Protein AF-A6FCA1-F1 (afdb_monomer_lite)

Sequence (375 aa):
TAAGRYHRLKKHGKYFVENPNWNGADPIAAHDWLKTSWQRFRAAADRAGLTYYGMRVVEPHVDGTPHWHGVFFVPENQVEDFTQLLTQYQHQRDNDELYTLDGDPKLKAMEARVKIEKVDRSKGDAVAYIAKYISKNIDAHKLEGKKDLDSDLVDLVETVTNVTAWSRAFCFRQFQFQKTPSVTVWRELRRIEKEQEFCLFEKIRLAADCGCFASYFNWMGGHRLKQRNRPIKLFYERSENHYQELVKKTAGLTGVGITVLTREKKWALVKKDVGTKDNVTNVVRAFTRQVAIATKKNNKVTRILGSLGFLGFKSLGTAESGGSRFPWTSVNNCTLGTVPLENTCVPDIETRNQRITMNIKSVIPVLGQQIDKPP

Structure (mmCIF, N/CA/C/O backbone):
data_AF-A6FCA1-F1
#
_entry.id   AF-A6FCA1-F1
#
loop_
_atom_site.group_PDB
_atom_site.id
_atom_site.type_symbol
_atom_site.label_atom_id
_atom_site.label_alt_id
_atom_site.label_comp_id
_atom_site.label_asym_id
_atom_site.label_entity_id
_atom_site.label_seq_id
_atom_site.pdbx_PDB_ins_code
_atom_site.Cartn_x
_atom_site.Cartn_y
_atom_site.Cartn_z
_atom_site.occupancy
_atom_site.B_iso_or_equiv
_atom_site.auth_seq_id
_atom_site.auth_comp_id
_atom_site.auth_asym_id
_atom_site.auth_atom_id
_atom_site.pdbx_PDB_model_num
ATOM 1 N N . THR A 1 1 ? 8.310 1.220 -12.413 1.00 89.69 1 THR A N 1
ATOM 2 C CA . THR A 1 1 ? 7.492 2.167 -13.202 1.00 89.69 1 THR A CA 1
ATOM 3 C C . THR A 1 1 ? 6.656 1.413 -14.231 1.00 89.69 1 THR A C 1
ATOM 5 O O . THR A 1 1 ? 6.896 0.222 -14.403 1.00 89.69 1 THR A O 1
ATOM 8 N N . ALA A 1 2 ? 5.648 2.037 -14.851 1.00 91.12 2 ALA A N 1
ATOM 9 C CA . ALA A 1 2 ? 4.882 1.417 -15.943 1.00 91.12 2 ALA A CA 1
ATOM 10 C C . ALA A 1 2 ? 5.733 1.286 -17.224 1.00 91.12 2 ALA A C 1
ATOM 12 O O . ALA A 1 2 ? 6.764 1.949 -17.335 1.00 91.12 2 ALA A O 1
ATOM 13 N N . ALA A 1 3 ? 5.313 0.436 -18.166 1.00 92.56 3 ALA A N 1
ATOM 14 C CA . ALA A 1 3 ? 6.007 0.225 -19.442 1.00 92.56 3 ALA A CA 1
ATOM 15 C C . ALA A 1 3 ? 6.147 1.517 -20.268 1.00 92.56 3 ALA A C 1
ATOM 17 O O . ALA A 1 3 ? 5.331 2.429 -20.129 1.00 92.56 3 ALA A O 1
ATOM 18 N N . GLY A 1 4 ? 7.143 1.575 -21.154 1.00 91.31 4 GLY A N 1
ATOM 19 C CA . GLY A 1 4 ? 7.493 2.751 -21.958 1.00 91.31 4 GLY A CA 1
ATOM 20 C C . GLY A 1 4 ? 6.316 3.343 -22.732 1.00 91.31 4 GLY A C 1
ATOM 21 O O . GLY A 1 4 ? 6.197 4.562 -22.820 1.00 91.31 4 GLY A O 1
ATOM 22 N N . ARG A 1 5 ? 5.391 2.499 -23.206 1.00 93.56 5 ARG A N 1
ATOM 23 C CA . ARG A 1 5 ? 4.177 2.938 -23.916 1.00 93.56 5 ARG A CA 1
ATOM 24 C C . ARG A 1 5 ? 3.213 3.806 -23.105 1.00 93.56 5 ARG A C 1
ATOM 26 O O . ARG A 1 5 ? 2.359 4.455 -23.692 1.00 93.56 5 ARG A O 1
ATOM 33 N N . TYR A 1 6 ? 3.343 3.824 -21.779 1.00 94.94 6 TYR A N 1
ATOM 34 C CA . TYR A 1 6 ? 2.533 4.658 -20.888 1.00 94.94 6 TYR A CA 1
ATOM 35 C C . TYR A 1 6 ? 3.162 6.023 -20.594 1.00 94.94 6 TYR A C 1
ATOM 37 O O . TYR A 1 6 ? 2.485 6.867 -20.023 1.00 94.94 6 TYR A O 1
ATOM 45 N N . HIS A 1 7 ? 4.430 6.239 -20.964 1.00 94.25 7 HIS A N 1
ATOM 46 C CA . HIS A 1 7 ? 5.129 7.504 -20.729 1.00 94.25 7 HIS A CA 1
ATOM 47 C C . HIS A 1 7 ? 4.986 8.403 -21.944 1.00 94.25 7 HIS A C 1
ATOM 49 O O . HIS A 1 7 ? 5.437 8.036 -23.032 1.00 94.25 7 HIS A O 1
ATOM 55 N N . ARG A 1 8 ? 4.396 9.584 -21.754 1.00 94.12 8 ARG A N 1
ATOM 56 C CA . ARG A 1 8 ? 4.183 10.571 -22.818 1.00 94.12 8 ARG A CA 1
ATOM 57 C C . ARG A 1 8 ? 5.487 11.229 -23.243 1.00 94.12 8 ARG A C 1
ATOM 59 O O . ARG A 1 8 ? 5.664 11.529 -24.420 1.00 94.12 8 ARG A O 1
ATOM 66 N N . LEU A 1 9 ? 6.397 11.467 -22.301 1.00 92.94 9 LEU A N 1
ATOM 67 C CA . LEU A 1 9 ? 7.647 12.173 -22.576 1.00 92.94 9 LEU A CA 1
ATOM 68 C C . LEU A 1 9 ? 8.855 11.271 -22.346 1.00 92.94 9 LEU A C 1
ATOM 70 O O . LEU A 1 9 ? 8.892 10.460 -21.424 1.00 92.94 9 LEU A O 1
ATOM 74 N N . LYS A 1 10 ? 9.892 11.471 -23.157 1.00 89.31 10 LYS A N 1
ATOM 75 C CA . LYS A 1 10 ? 11.225 10.907 -22.940 1.00 89.31 10 LYS A CA 1
ATOM 76 C C . LYS A 1 10 ? 12.255 12.025 -22.835 1.00 89.31 10 LYS A C 1
ATOM 78 O O . LYS A 1 10 ? 12.167 13.043 -23.522 1.00 89.31 10 LYS A O 1
ATOM 83 N N . LYS A 1 11 ? 13.259 11.827 -21.983 1.00 87.06 11 LYS A N 1
ATOM 84 C CA . LYS A 1 11 ? 14.365 12.777 -21.837 1.00 87.06 11 LYS A CA 1
ATOM 85 C C . LYS A 1 11 ? 15.286 12.698 -23.060 1.00 87.06 11 LYS A C 1
ATOM 87 O O . LYS A 1 11 ? 15.755 11.618 -23.413 1.00 87.06 11 LYS A O 1
ATOM 92 N N . HIS A 1 12 ? 15.568 13.839 -23.680 1.00 85.38 12 HIS A N 1
ATOM 93 C CA . HIS A 1 12 ? 16.512 13.995 -24.784 1.00 85.38 12 HIS A CA 1
ATOM 94 C C . HIS A 1 12 ? 17.487 15.136 -24.463 1.00 85.38 12 HIS A C 1
ATOM 96 O O . HIS A 1 12 ? 17.166 16.321 -24.573 1.00 85.38 12 HIS A O 1
ATOM 102 N N . GLY A 1 13 ? 18.683 14.773 -23.988 1.00 87.31 13 GLY A N 1
ATOM 103 C CA . GLY A 1 13 ? 19.646 15.738 -23.458 1.00 87.31 13 GLY A CA 1
ATOM 104 C C . GLY A 1 13 ? 19.076 16.500 -22.255 1.00 87.31 13 GLY A C 1
ATOM 105 O O . GLY A 1 13 ? 18.761 15.899 -21.225 1.00 87.31 13 GLY A O 1
ATOM 106 N N . LYS A 1 14 ? 18.950 17.826 -22.394 1.00 83.38 14 LYS A N 1
ATOM 107 C CA . LYS A 1 14 ? 18.382 18.725 -21.372 1.00 83.38 14 LYS A CA 1
ATOM 108 C C . LYS A 1 14 ? 16.861 18.903 -21.475 1.00 83.38 14 LYS A C 1
ATOM 110 O O . LYS A 1 14 ? 16.276 19.478 -20.565 1.00 83.38 14 LYS A O 1
ATOM 115 N N . TYR A 1 15 ? 16.232 18.420 -22.545 1.00 86.62 15 TYR A N 1
ATOM 116 C CA . TYR A 1 15 ? 14.815 18.653 -22.828 1.00 86.62 15 TYR A CA 1
ATOM 117 C C . TYR A 1 15 ? 14.000 17.364 -22.741 1.00 86.62 15 TYR A C 1
ATOM 119 O O . TYR A 1 15 ? 14.543 16.257 -22.745 1.00 86.62 15 TYR A O 1
ATOM 127 N N . PHE A 1 16 ? 12.681 17.514 -22.677 1.00 87.50 16 PHE A N 1
ATOM 128 C CA . PHE A 1 16 ? 11.734 16.416 -22.823 1.00 87.50 16 PHE A CA 1
ATOM 129 C C . PHE A 1 16 ? 11.077 16.518 -24.194 1.00 87.50 16 PHE A C 1
ATOM 131 O O . PHE A 1 16 ? 10.600 17.583 -24.577 1.00 87.50 16 PHE A O 1
ATOM 138 N N . VAL A 1 17 ? 11.077 15.411 -24.929 1.00 92.69 17 VAL A N 1
ATOM 139 C CA . VAL A 1 17 ? 10.401 15.286 -26.225 1.00 92.69 17 VAL A CA 1
ATOM 140 C C . VAL A 1 17 ? 9.306 14.240 -26.113 1.00 92.69 17 VAL A C 1
ATOM 142 O O . VAL A 1 17 ? 9.372 13.359 -25.250 1.00 92.69 17 VAL A O 1
ATOM 145 N N . GLU A 1 18 ? 8.308 14.323 -26.985 1.00 92.56 18 GLU A N 1
ATOM 146 C CA . GLU A 1 18 ? 7.261 13.309 -27.045 1.00 92.56 18 GLU A CA 1
ATOM 147 C C . GLU A 1 18 ? 7.867 11.932 -27.333 1.00 92.56 18 GLU A C 1
ATOM 149 O O . GLU A 1 18 ? 8.799 11.771 -28.132 1.00 92.56 18 GLU A O 1
ATOM 154 N N . ASN A 1 19 ? 7.389 10.934 -26.600 1.00 92.88 19 ASN A N 1
ATOM 155 C CA . ASN A 1 19 ? 7.820 9.563 -26.749 1.00 92.88 19 ASN A CA 1
ATOM 156 C C . ASN A 1 19 ? 7.070 8.923 -27.930 1.00 92.88 19 ASN A C 1
ATOM 158 O O . ASN A 1 19 ? 5.862 8.732 -27.823 1.00 92.88 19 ASN A O 1
ATOM 162 N N . PRO A 1 20 ? 7.757 8.503 -29.010 1.00 92.06 20 PRO A N 1
ATOM 163 C CA . PRO A 1 20 ? 7.101 7.869 -30.156 1.00 92.06 20 PRO A CA 1
ATOM 164 C C . PRO A 1 20 ? 6.383 6.561 -29.810 1.00 92.06 20 PRO A C 1
ATOM 166 O O . PRO A 1 20 ? 5.498 6.134 -30.539 1.00 92.06 20 PRO A O 1
ATOM 169 N N . ASN A 1 21 ? 6.768 5.920 -28.702 1.00 90.56 21 ASN A N 1
ATOM 170 C CA . ASN A 1 21 ? 6.150 4.681 -28.241 1.00 90.56 21 ASN A CA 1
ATOM 171 C C . ASN A 1 21 ? 4.899 4.927 -27.385 1.00 90.56 21 ASN A C 1
ATOM 173 O O . ASN A 1 21 ? 4.252 3.957 -26.989 1.00 90.56 21 ASN A O 1
ATOM 177 N N . TRP A 1 22 ? 4.583 6.182 -27.040 1.00 94.88 22 TRP A N 1
ATOM 178 C CA . TRP A 1 22 ? 3.407 6.502 -26.237 1.00 94.88 22 TRP A CA 1
ATOM 179 C C . TRP A 1 22 ? 2.133 6.156 -27.004 1.00 94.88 22 TRP A C 1
ATOM 181 O O . TRP A 1 22 ? 1.943 6.565 -28.144 1.00 94.88 22 TRP A O 1
ATOM 191 N N . ASN A 1 23 ? 1.242 5.407 -26.364 1.00 94.38 23 ASN A N 1
ATOM 192 C CA . ASN A 1 23 ? 0.018 4.913 -26.993 1.00 94.38 23 ASN A CA 1
ATOM 193 C C . ASN A 1 23 ? -1.220 5.780 -26.701 1.00 94.38 23 ASN A C 1
ATOM 195 O O . ASN A 1 23 ? -2.341 5.313 -26.890 1.00 94.38 23 ASN A O 1
ATOM 199 N N . GLY A 1 24 ? -1.041 6.996 -26.177 1.00 94.50 24 GLY A N 1
ATOM 200 C CA . GLY A 1 24 ? -2.150 7.867 -25.778 1.00 94.50 24 GLY A CA 1
ATOM 201 C C . GLY A 1 24 ? -2.795 7.508 -24.432 1.00 94.50 24 GLY A C 1
ATOM 202 O O . GLY A 1 24 ? -3.783 8.133 -24.055 1.00 94.50 24 GLY A O 1
ATOM 203 N N . ALA A 1 25 ? -2.276 6.512 -23.701 1.00 94.50 25 ALA A N 1
ATOM 204 C CA . ALA A 1 25 ? -2.846 6.109 -22.419 1.00 94.50 25 ALA A CA 1
ATOM 205 C C . ALA A 1 25 ? -2.757 7.225 -21.371 1.00 94.50 25 ALA A C 1
ATOM 207 O O . ALA A 1 25 ? -1.740 7.916 -21.252 1.00 94.50 25 ALA A O 1
ATOM 208 N N . ASP A 1 26 ? -3.821 7.345 -20.580 1.00 93.81 26 ASP A N 1
ATOM 209 C CA . ASP A 1 26 ? -3.889 8.274 -19.463 1.00 93.81 26 ASP A CA 1
ATOM 210 C C . ASP A 1 26 ? -3.165 7.726 -18.206 1.00 93.81 26 ASP A C 1
ATOM 212 O O . ASP A 1 26 ? -2.813 6.537 -18.121 1.00 93.81 26 ASP A O 1
ATOM 216 N N . PRO A 1 27 ? -2.941 8.573 -17.182 1.00 94.62 27 PRO A N 1
ATOM 217 C CA . PRO A 1 27 ? -2.339 8.134 -15.925 1.00 94.62 27 PRO A CA 1
ATOM 218 C C . PRO A 1 27 ? -3.116 7.018 -15.214 1.00 94.62 27 PRO A C 1
ATOM 220 O O . PRO A 1 27 ? -2.514 6.236 -14.474 1.00 94.62 27 PRO A O 1
ATOM 223 N N . ILE A 1 28 ? -4.435 6.913 -15.413 1.00 95.94 28 ILE A N 1
ATOM 224 C CA . ILE A 1 28 ? -5.270 5.882 -14.781 1.00 95.94 28 ILE A CA 1
ATOM 225 C C . ILE A 1 28 ? -4.908 4.512 -15.357 1.00 95.94 28 ILE A C 1
ATOM 227 O O . ILE A 1 28 ? -4.604 3.596 -14.590 1.00 95.94 28 ILE A O 1
ATOM 231 N N . ALA A 1 29 ? -4.827 4.394 -16.682 1.00 96.38 29 ALA A N 1
ATOM 232 C CA . ALA A 1 29 ? -4.417 3.183 -17.379 1.00 96.38 29 ALA A CA 1
ATOM 233 C C . ALA A 1 29 ? -2.984 2.762 -17.004 1.00 96.38 29 ALA A C 1
ATOM 235 O O . ALA A 1 29 ? -2.718 1.581 -16.753 1.00 96.38 29 ALA A O 1
ATOM 236 N N . ALA A 1 30 ? -2.063 3.723 -16.879 1.00 95.62 30 ALA A N 1
ATOM 237 C CA . ALA A 1 30 ? -0.705 3.465 -16.397 1.00 95.62 30 ALA A CA 1
ATOM 238 C C . ALA A 1 30 ? -0.691 2.949 -14.942 1.00 95.62 30 ALA A C 1
ATOM 240 O O . ALA A 1 30 ? 0.032 2.005 -14.600 1.00 95.62 30 ALA A O 1
ATOM 241 N N . HIS A 1 31 ? -1.526 3.518 -14.066 1.00 95.56 31 HIS A N 1
ATOM 242 C CA . HIS A 1 31 ? -1.652 3.051 -12.687 1.00 95.56 31 HIS A CA 1
ATOM 243 C C . HIS A 1 31 ? -2.303 1.664 -12.604 1.00 95.56 31 HIS A C 1
ATOM 245 O O . HIS A 1 31 ? -1.890 0.836 -11.788 1.00 95.56 31 HIS A O 1
ATOM 251 N N . ASP A 1 32 ? -3.300 1.380 -13.441 1.00 95.94 32 ASP A N 1
ATOM 252 C CA . ASP A 1 32 ? -3.938 0.067 -13.559 1.00 95.94 32 ASP A CA 1
ATOM 253 C C . ASP A 1 32 ? -2.944 -1.003 -13.998 1.00 95.94 32 ASP A C 1
ATOM 255 O O . ASP A 1 32 ? -2.947 -2.118 -13.456 1.00 95.94 32 ASP A O 1
ATOM 259 N N . TRP A 1 33 ? -2.019 -0.648 -14.892 1.00 95.25 33 TRP A N 1
ATOM 260 C CA . TRP A 1 33 ? -0.900 -1.509 -15.241 1.00 95.25 33 TRP A CA 1
ATOM 261 C C . TRP A 1 33 ? -0.075 -1.867 -13.995 1.00 95.25 33 TRP A C 1
ATOM 263 O O . TRP A 1 33 ? 0.089 -3.053 -13.703 1.00 95.25 33 TRP A O 1
ATOM 273 N N . LEU A 1 34 ? 0.354 -0.884 -13.198 1.00 95.06 34 LEU A N 1
ATOM 274 C CA . LEU A 1 34 ? 1.132 -1.127 -11.972 1.00 95.06 34 LEU A CA 1
ATOM 275 C C . LEU A 1 34 ? 0.357 -1.953 -10.935 1.00 95.06 34 LEU A C 1
ATOM 277 O O . LEU A 1 34 ? 0.893 -2.910 -10.365 1.00 95.06 34 LEU A O 1
ATOM 281 N N . LYS A 1 35 ? -0.924 -1.628 -10.720 1.00 94.94 35 LYS A N 1
ATOM 282 C CA . LYS A 1 35 ? -1.805 -2.358 -9.796 1.00 94.94 35 LYS A CA 1
ATOM 283 C C . LYS A 1 35 ? -1.941 -3.820 -10.190 1.00 94.94 35 LYS A C 1
ATOM 285 O O . LYS A 1 35 ? -1.878 -4.677 -9.311 1.00 94.94 35 LYS A O 1
ATOM 290 N N . THR A 1 36 ? -2.096 -4.107 -11.478 1.00 95.75 36 THR A N 1
ATOM 291 C CA . THR A 1 36 ? -2.243 -5.477 -11.982 1.00 95.75 36 THR A CA 1
ATOM 292 C C . THR A 1 36 ? -0.976 -6.294 -11.734 1.00 95.75 36 THR A C 1
ATOM 294 O O . THR A 1 36 ? -1.057 -7.387 -11.171 1.00 95.75 36 THR A O 1
ATOM 297 N N . SER A 1 37 ? 0.203 -5.753 -12.066 1.00 94.31 37 SER A N 1
ATOM 298 C CA . SER A 1 37 ? 1.487 -6.423 -11.803 1.00 94.31 37 SER A CA 1
ATOM 299 C C . SER A 1 37 ? 1.681 -6.680 -10.302 1.00 94.31 37 SER A C 1
ATOM 301 O O . SER A 1 37 ? 2.021 -7.790 -9.895 1.00 94.31 37 SER A O 1
ATOM 303 N N . TRP A 1 38 ? 1.343 -5.703 -9.451 1.00 95.56 38 TRP A N 1
ATOM 304 C CA . TRP A 1 38 ? 1.395 -5.867 -7.996 1.00 95.56 38 TRP A CA 1
ATOM 305 C C . TRP A 1 38 ? 0.398 -6.898 -7.460 1.00 95.56 38 TRP A C 1
ATOM 307 O O . TRP A 1 38 ? 0.737 -7.683 -6.582 1.00 95.56 38 TRP A O 1
ATOM 317 N N . GLN A 1 39 ? -0.841 -6.924 -7.954 1.00 95.81 39 GLN A N 1
ATOM 318 C CA . GLN A 1 39 ? -1.841 -7.913 -7.541 1.00 95.81 39 GLN A CA 1
ATOM 319 C C . GLN A 1 39 ? -1.389 -9.339 -7.867 1.00 95.81 39 GLN A C 1
ATOM 321 O O . GLN A 1 39 ? -1.500 -10.213 -7.005 1.00 95.81 39 GLN A O 1
ATOM 326 N N . ARG A 1 40 ? -0.837 -9.554 -9.067 1.00 97.19 40 ARG A N 1
ATOM 327 C CA . ARG A 1 40 ? -0.277 -10.846 -9.483 1.00 97.19 40 ARG A CA 1
ATOM 328 C C . ARG A 1 40 ? 0.903 -11.257 -8.603 1.00 97.19 40 ARG A C 1
ATOM 330 O O . ARG A 1 40 ? 0.889 -12.366 -8.071 1.00 97.19 40 ARG A O 1
ATOM 337 N N . PHE A 1 41 ? 1.837 -10.334 -8.362 1.00 96.81 41 PHE A N 1
ATOM 338 C CA . PHE A 1 41 ? 2.942 -10.541 -7.428 1.00 96.81 41 PHE A CA 1
ATOM 339 C C . PHE A 1 41 ? 2.443 -10.936 -6.034 1.00 96.81 41 PHE A C 1
ATOM 341 O O . PHE A 1 41 ? 2.859 -11.962 -5.514 1.00 96.81 41 PHE A O 1
ATOM 348 N N . ARG A 1 42 ? 1.506 -10.184 -5.437 1.00 95.56 42 ARG A N 1
ATOM 349 C CA . ARG A 1 42 ? 0.981 -10.489 -4.093 1.00 95.56 42 ARG A CA 1
ATOM 350 C C . ARG A 1 42 ? 0.349 -11.876 -4.019 1.00 95.56 42 ARG A C 1
ATOM 352 O O . ARG A 1 42 ? 0.565 -12.590 -3.046 1.00 95.56 42 ARG A O 1
ATOM 359 N N . ALA A 1 43 ? -0.417 -12.258 -5.040 1.00 95.75 43 ALA A N 1
ATOM 360 C CA . ALA A 1 43 ? -1.026 -13.580 -5.099 1.00 95.75 43 ALA A CA 1
ATOM 361 C C . ALA A 1 43 ? 0.034 -14.691 -5.184 1.00 95.75 43 ALA A C 1
ATOM 363 O O . ALA A 1 43 ? -0.113 -15.726 -4.541 1.00 95.75 43 ALA A O 1
ATOM 364 N N . ALA A 1 44 ? 1.102 -14.478 -5.955 1.00 97.69 44 ALA A N 1
ATOM 365 C CA . ALA A 1 44 ? 2.213 -15.418 -6.060 1.00 97.69 44 ALA A CA 1
ATOM 366 C C . ALA A 1 44 ? 3.044 -15.492 -4.778 1.00 97.69 44 ALA A C 1
ATOM 368 O O . ALA A 1 44 ? 3.335 -16.586 -4.312 1.00 97.69 44 ALA A O 1
ATOM 369 N N . ALA A 1 45 ? 3.341 -14.346 -4.170 1.00 96.19 45 ALA A N 1
ATOM 370 C CA . ALA A 1 45 ? 4.055 -14.245 -2.907 1.00 96.19 45 ALA A CA 1
ATOM 371 C C . ALA A 1 45 ? 3.312 -14.986 -1.786 1.00 96.19 45 ALA A C 1
ATOM 373 O O . ALA A 1 45 ? 3.926 -15.719 -1.019 1.00 96.19 45 ALA A O 1
ATOM 374 N N . ASP A 1 46 ? 1.982 -14.860 -1.726 1.00 93.50 46 ASP A N 1
ATOM 375 C CA . ASP A 1 46 ? 1.167 -15.593 -0.754 1.00 93.50 46 ASP A CA 1
ATOM 376 C C . ASP A 1 46 ? 1.166 -17.114 -1.011 1.00 93.50 46 ASP A C 1
ATOM 378 O O . ASP A 1 46 ? 1.146 -17.879 -0.048 1.00 93.50 46 ASP A O 1
ATOM 382 N N . ARG A 1 47 ? 1.213 -17.570 -2.276 1.00 96.12 47 ARG A N 1
ATOM 383 C CA . ARG A 1 47 ? 1.352 -19.003 -2.618 1.00 96.12 47 ARG A CA 1
ATOM 384 C C . ARG A 1 47 ? 2.738 -19.553 -2.281 1.00 96.12 47 ARG A C 1
ATOM 386 O O . ARG A 1 47 ? 2.835 -20.689 -1.842 1.00 96.12 47 ARG A O 1
ATOM 393 N N . ALA A 1 48 ? 3.775 -18.739 -2.453 1.00 96.25 48 ALA A N 1
ATOM 394 C CA . ALA A 1 48 ? 5.156 -19.071 -2.116 1.00 96.25 48 ALA A CA 1
ATOM 395 C C . ALA A 1 48 ? 5.465 -18.946 -0.609 1.00 96.25 48 ALA A C 1
ATOM 397 O O . ALA A 1 48 ? 6.597 -19.156 -0.194 1.00 96.25 48 ALA A O 1
ATOM 398 N N . GLY A 1 49 ? 4.486 -18.577 0.229 1.00 94.81 49 GLY A N 1
ATOM 399 C CA . GLY A 1 49 ? 4.700 -18.435 1.673 1.00 94.81 49 GLY A CA 1
ATOM 400 C C . GLY A 1 49 ? 5.588 -17.246 2.064 1.00 94.81 49 GLY A C 1
ATOM 401 O O . GLY A 1 49 ? 6.131 -17.219 3.172 1.00 94.81 49 GLY A O 1
ATOM 402 N N . LEU A 1 50 ? 5.724 -16.245 1.186 1.00 94.31 50 LEU A N 1
ATOM 403 C CA . LEU A 1 50 ? 6.546 -15.070 1.454 1.00 94.31 50 LEU A CA 1
ATOM 404 C C . LEU A 1 50 ? 5.915 -14.186 2.528 1.00 94.31 50 LEU A C 1
ATOM 406 O O . LEU A 1 50 ? 4.777 -13.700 2.432 1.00 94.31 50 LEU A O 1
ATOM 410 N N . THR A 1 51 ? 6.713 -13.918 3.549 1.00 92.12 51 THR A N 1
ATOM 411 C CA . THR A 1 51 ? 6.349 -13.079 4.677 1.00 92.12 51 THR A CA 1
ATOM 412 C C . THR A 1 51 ? 6.952 -11.701 4.482 1.00 92.12 51 THR A C 1
ATOM 414 O O . THR A 1 51 ? 8.159 -11.548 4.397 1.00 92.12 51 THR A O 1
ATOM 417 N N . TYR A 1 52 ? 6.112 -10.672 4.426 1.00 93.50 52 TYR A N 1
ATOM 418 C CA . TYR A 1 52 ? 6.583 -9.295 4.325 1.00 93.50 52 TYR A CA 1
ATOM 419 C C . TYR A 1 52 ? 5.531 -8.317 4.840 1.00 93.50 52 TYR A C 1
ATOM 421 O O . TYR A 1 52 ? 4.351 -8.656 4.956 1.00 93.50 52 TYR A O 1
ATOM 429 N N . TYR A 1 53 ? 5.942 -7.089 5.121 1.00 92.88 53 TYR A N 1
ATOM 430 C CA . TYR A 1 53 ? 5.050 -5.948 5.323 1.00 92.88 53 TYR A CA 1
ATOM 431 C C . TYR A 1 53 ? 5.757 -4.668 4.905 1.00 92.88 53 TYR A C 1
ATOM 433 O O . TYR A 1 53 ? 6.959 -4.669 4.667 1.00 92.88 53 TYR A O 1
ATOM 441 N N . GLY A 1 54 ? 5.021 -3.572 4.775 1.00 91.00 54 GLY A N 1
ATOM 442 C CA . GLY A 1 54 ? 5.641 -2.320 4.365 1.00 91.00 54 GLY A CA 1
ATOM 443 C C . GLY A 1 54 ? 4.649 -1.299 3.857 1.00 91.00 54 GLY A C 1
ATOM 444 O O . GLY A 1 54 ? 3.471 -1.324 4.220 1.00 91.00 54 GLY A O 1
ATOM 445 N N . MET A 1 55 ? 5.119 -0.413 2.992 1.00 89.81 55 MET A N 1
ATOM 446 C CA . MET A 1 55 ? 4.321 0.653 2.405 1.00 89.81 55 MET A CA 1
ATOM 447 C C . MET A 1 55 ? 4.730 0.882 0.955 1.00 89.81 55 MET A C 1
ATOM 449 O O . MET A 1 55 ? 5.907 0.798 0.619 1.00 89.81 55 MET A O 1
ATOM 453 N N . ARG A 1 56 ? 3.748 1.218 0.115 1.00 91.50 56 ARG A N 1
ATOM 454 C CA . ARG A 1 56 ? 3.991 1.825 -1.195 1.00 91.50 56 ARG A CA 1
ATOM 455 C C . ARG A 1 56 ? 3.517 3.275 -1.226 1.00 91.50 56 ARG A C 1
ATOM 457 O O . ARG A 1 56 ? 2.509 3.602 -0.587 1.00 91.50 56 ARG A O 1
ATOM 464 N N . VAL A 1 57 ? 4.217 4.082 -2.010 1.00 90.06 57 VAL A N 1
ATOM 465 C CA . VAL A 1 57 ? 3.908 5.475 -2.333 1.00 90.06 57 VAL A CA 1
ATOM 466 C C . VAL A 1 57 ? 3.726 5.593 -3.842 1.00 90.06 57 VAL A C 1
ATOM 468 O O . VAL A 1 57 ? 4.427 4.915 -4.589 1.00 90.06 57 VAL A O 1
ATOM 471 N N . VAL A 1 58 ? 2.767 6.402 -4.289 1.00 91.00 58 VAL A N 1
ATOM 472 C CA . VAL A 1 58 ? 2.557 6.725 -5.706 1.00 91.00 58 VAL A CA 1
ATOM 473 C C . VAL A 1 58 ? 2.950 8.173 -5.942 1.00 91.00 58 VAL A C 1
ATOM 475 O O . VAL A 1 58 ? 2.409 9.053 -5.277 1.00 91.00 58 VAL A O 1
ATOM 478 N N . GLU A 1 59 ? 3.825 8.395 -6.915 1.00 86.94 59 GLU A N 1
ATOM 479 C CA . GLU A 1 59 ? 4.275 9.720 -7.342 1.00 86.94 59 GLU A CA 1
ATOM 480 C C . GLU A 1 59 ? 4.170 9.852 -8.868 1.00 86.94 59 GLU A C 1
ATOM 482 O O . GLU A 1 59 ? 4.253 8.841 -9.576 1.00 86.94 59 GLU A O 1
ATOM 487 N N . PRO A 1 60 ? 3.961 11.065 -9.397 1.00 90.50 60 PRO A N 1
ATOM 488 C CA . PRO A 1 60 ? 4.043 11.315 -10.827 1.00 90.50 60 PRO A CA 1
ATOM 489 C C . PRO A 1 60 ? 5.505 11.388 -11.276 1.00 90.50 60 PRO A C 1
ATOM 491 O O . PRO A 1 60 ? 6.357 11.953 -10.593 1.00 90.50 60 PRO A O 1
ATOM 494 N N . HIS A 1 61 ? 5.799 10.850 -12.456 1.00 88.75 61 HIS A N 1
ATOM 495 C CA . HIS A 1 61 ? 6.953 11.288 -13.241 1.00 88.75 61 HIS A CA 1
ATOM 496 C C . HIS A 1 61 ? 6.743 12.714 -13.754 1.00 88.75 61 HIS A C 1
ATOM 498 O O . HIS A 1 61 ? 5.648 13.266 -13.659 1.00 88.75 61 HIS A O 1
ATOM 504 N N . VAL A 1 62 ? 7.785 13.295 -14.354 1.00 85.44 62 VAL A N 1
ATOM 505 C CA . VAL A 1 62 ? 7.731 14.635 -14.973 1.00 85.44 62 VAL A CA 1
ATOM 506 C C . VAL A 1 62 ? 6.597 14.757 -16.000 1.00 85.44 62 VAL A C 1
ATOM 508 O O . VAL A 1 62 ? 6.005 15.819 -16.147 1.00 85.44 62 VAL A O 1
ATOM 511 N N . ASP A 1 63 ? 6.259 13.669 -16.690 1.00 89.00 63 ASP A N 1
ATOM 512 C CA . ASP A 1 63 ? 5.181 13.613 -17.681 1.00 89.00 63 ASP A CA 1
ATOM 513 C C . ASP A 1 63 ? 3.797 13.280 -17.089 1.00 89.00 63 ASP A C 1
ATOM 515 O O . ASP A 1 63 ? 2.830 13.116 -17.832 1.00 89.00 63 ASP A O 1
ATOM 519 N N . GLY A 1 64 ? 3.693 13.170 -15.761 1.00 89.62 64 GLY A N 1
ATOM 520 C CA . GLY A 1 64 ? 2.471 12.813 -15.041 1.00 89.62 64 GLY A CA 1
ATOM 521 C C . GLY A 1 64 ? 2.205 11.308 -14.937 1.00 89.62 64 GLY A C 1
ATOM 522 O O . GLY A 1 64 ? 1.233 10.915 -14.281 1.00 89.62 64 GLY A O 1
ATOM 523 N N . THR A 1 65 ? 3.050 10.454 -15.528 1.00 93.31 65 THR A N 1
ATOM 524 C CA . THR A 1 65 ? 2.892 8.996 -15.464 1.00 93.31 65 THR A CA 1
ATOM 525 C C . THR A 1 65 ? 3.169 8.498 -14.043 1.00 93.31 65 THR A C 1
ATOM 527 O O . THR A 1 65 ? 4.233 8.780 -13.489 1.00 93.31 65 THR A O 1
ATOM 530 N N . PRO A 1 66 ? 2.264 7.733 -13.409 1.00 94.00 66 PRO A N 1
ATOM 531 C CA . PRO A 1 66 ? 2.473 7.249 -12.052 1.00 94.00 66 PRO A CA 1
ATOM 532 C C . PRO A 1 66 ? 3.643 6.265 -11.984 1.00 94.00 66 PRO A C 1
ATOM 534 O O . PRO A 1 66 ? 3.765 5.339 -12.790 1.00 94.00 66 PRO A O 1
ATOM 537 N N . HIS A 1 67 ? 4.447 6.391 -10.938 1.00 91.88 67 HIS A N 1
ATOM 538 C CA . HIS A 1 67 ? 5.408 5.387 -10.515 1.00 91.88 67 HIS A CA 1
ATOM 539 C C . HIS A 1 67 ? 5.296 5.125 -9.021 1.00 91.88 67 HIS A C 1
ATOM 541 O O . HIS A 1 67 ? 4.688 5.886 -8.268 1.00 91.88 67 HIS A O 1
ATOM 547 N N . TRP A 1 68 ? 5.805 3.967 -8.608 1.00 93.56 68 TRP A N 1
ATOM 548 C CA . TRP A 1 68 ? 5.692 3.506 -7.234 1.00 93.56 68 TRP A CA 1
ATOM 549 C C . TRP A 1 68 ? 7.058 3.461 -6.575 1.00 93.56 68 TRP A C 1
ATOM 551 O O . TRP A 1 68 ? 7.975 2.842 -7.112 1.00 93.56 68 TRP A O 1
ATOM 561 N N . HIS A 1 69 ? 7.129 4.023 -5.375 1.00 89.38 69 HIS A N 1
ATOM 562 C CA . HIS A 1 69 ? 8.192 3.756 -4.413 1.00 89.38 69 HIS A CA 1
ATOM 563 C C . HIS A 1 69 ? 7.669 2.774 -3.376 1.00 89.38 69 HIS A C 1
ATOM 565 O O . HIS A 1 69 ? 6.493 2.813 -3.007 1.00 89.38 69 HIS A O 1
ATOM 571 N N . GLY A 1 70 ? 8.515 1.866 -2.906 1.00 89.81 70 GLY A N 1
ATOM 572 C CA . GLY A 1 70 ? 8.117 0.844 -1.948 1.00 89.81 70 GLY A CA 1
ATOM 573 C C . GLY A 1 70 ? 9.210 0.587 -0.931 1.00 89.81 70 GLY A C 1
ATOM 574 O O . GLY A 1 70 ? 10.370 0.447 -1.297 1.00 89.81 70 GLY A O 1
ATOM 575 N N . VAL A 1 71 ? 8.822 0.482 0.337 1.00 90.25 71 VAL A N 1
ATOM 576 C CA . VAL A 1 71 ? 9.694 -0.002 1.411 1.00 90.25 71 VAL A CA 1
ATOM 577 C C . VAL A 1 71 ? 9.047 -1.232 2.005 1.00 90.25 71 VAL A C 1
ATOM 579 O O . VAL A 1 71 ? 7.902 -1.171 2.463 1.00 90.25 71 VAL A O 1
ATOM 582 N N . PHE A 1 72 ? 9.780 -2.341 1.993 1.00 92.06 72 PHE A N 1
ATOM 583 C CA . PHE A 1 72 ? 9.308 -3.629 2.476 1.00 92.06 72 PHE A CA 1
ATOM 584 C C . PHE A 1 72 ? 10.298 -4.236 3.460 1.00 92.06 72 PHE A C 1
ATOM 586 O O . PHE A 1 72 ? 11.501 -4.253 3.229 1.00 92.06 72 PHE A O 1
ATOM 593 N N . PHE A 1 73 ? 9.752 -4.758 4.549 1.00 91.00 73 PHE A N 1
ATOM 594 C CA . PHE A 1 73 ? 10.449 -5.553 5.541 1.00 91.00 73 PHE A CA 1
ATOM 595 C C . PHE A 1 73 ? 10.177 -7.018 5.226 1.00 91.00 73 PHE A C 1
ATOM 597 O O . PHE A 1 73 ? 9.016 -7.437 5.168 1.00 91.00 73 PHE A O 1
ATOM 604 N N . VAL A 1 74 ? 11.247 -7.769 5.000 1.00 92.12 74 VAL A N 1
ATOM 605 C CA . VAL A 1 74 ? 11.231 -9.171 4.575 1.00 92.12 74 VAL A CA 1
ATOM 606 C C . VAL A 1 74 ? 12.240 -9.925 5.450 1.00 92.12 74 VAL A C 1
ATOM 608 O O . VAL A 1 74 ? 13.308 -9.369 5.716 1.00 92.12 74 VAL A O 1
ATOM 611 N N . PRO A 1 75 ? 11.935 -11.144 5.934 1.00 91.62 75 PRO A N 1
ATOM 612 C CA . PRO A 1 75 ? 12.922 -12.007 6.570 1.00 91.62 75 PRO A CA 1
ATOM 613 C C . PRO A 1 75 ? 14.142 -12.194 5.670 1.00 91.62 75 PRO A C 1
ATOM 615 O O . PRO A 1 75 ? 13.991 -12.385 4.466 1.00 91.62 75 PRO A O 1
ATOM 618 N N . GLU A 1 76 ? 15.339 -12.153 6.251 1.00 90.81 76 GLU A N 1
ATOM 619 C CA . GLU A 1 76 ? 16.605 -12.175 5.508 1.00 90.81 76 GLU A CA 1
ATOM 620 C C . GLU A 1 76 ? 16.719 -13.377 4.561 1.00 90.81 76 GLU A C 1
ATOM 622 O O . GLU A 1 76 ? 17.082 -13.216 3.397 1.00 90.81 76 GLU A O 1
ATOM 627 N N . ASN A 1 77 ? 16.285 -14.551 5.022 1.00 94.00 77 ASN A N 1
ATOM 628 C CA . ASN A 1 77 ? 16.265 -15.791 4.249 1.00 94.00 77 ASN A CA 1
ATOM 629 C C . ASN A 1 77 ? 15.248 -15.816 3.092 1.00 94.00 77 ASN A C 1
ATOM 631 O O . ASN A 1 77 ? 15.280 -16.745 2.301 1.00 94.00 77 ASN A O 1
ATOM 635 N N . GLN A 1 78 ? 14.338 -14.842 3.003 1.00 95.56 78 GLN A N 1
ATOM 636 C CA . GLN A 1 78 ? 13.334 -14.731 1.935 1.00 95.56 78 GLN A CA 1
ATOM 637 C C . GLN A 1 78 ? 13.564 -13.514 1.029 1.00 95.56 78 GLN A C 1
ATOM 639 O O . GLN A 1 78 ? 12.760 -13.255 0.132 1.00 95.56 78 GLN A O 1
ATOM 644 N N . VAL A 1 79 ? 14.617 -12.722 1.266 1.00 94.19 79 VAL A N 1
ATOM 645 C CA . VAL A 1 79 ? 14.862 -11.496 0.491 1.00 94.19 79 VAL A CA 1
ATOM 646 C C . VAL A 1 79 ? 15.082 -11.825 -0.980 1.00 94.19 79 VAL A C 1
ATOM 648 O O . VAL A 1 79 ? 14.477 -11.180 -1.831 1.00 94.19 79 VAL A O 1
ATOM 651 N N . GLU A 1 80 ? 15.905 -12.827 -1.283 1.00 95.44 80 GLU A N 1
ATOM 652 C CA . GLU A 1 80 ? 16.197 -13.223 -2.662 1.00 95.44 80 GLU A CA 1
ATOM 653 C C . GLU A 1 80 ? 14.925 -13.656 -3.398 1.00 95.44 80 GLU A C 1
ATOM 655 O O . GLU A 1 80 ? 14.555 -13.001 -4.376 1.00 95.44 80 GLU A O 1
ATOM 660 N N . ASP A 1 81 ? 14.180 -14.617 -2.844 1.00 96.81 81 ASP A N 1
ATOM 661 C CA . ASP A 1 81 ? 12.893 -15.077 -3.382 1.00 96.81 81 ASP A CA 1
ATOM 662 C C . ASP A 1 81 ? 11.912 -13.921 -3.612 1.00 96.81 81 ASP A C 1
ATOM 664 O O . ASP A 1 81 ? 11.269 -13.819 -4.660 1.00 96.81 81 ASP A O 1
ATOM 668 N N . PHE A 1 82 ? 11.802 -13.004 -2.644 1.00 96.25 82 PHE A N 1
ATOM 669 C CA . PHE A 1 82 ? 10.939 -11.832 -2.758 1.00 96.25 82 PHE A CA 1
ATOM 670 C C . PHE A 1 82 ? 11.364 -10.928 -3.915 1.00 96.25 82 PHE A C 1
ATOM 672 O O . PHE A 1 82 ? 10.518 -10.506 -4.708 1.00 96.25 82 PHE A O 1
ATOM 679 N N . THR A 1 83 ? 12.660 -10.620 -4.019 1.00 95.44 83 THR A N 1
ATOM 680 C CA . THR A 1 83 ? 13.182 -9.742 -5.072 1.00 95.44 83 THR A CA 1
ATOM 681 C C . THR A 1 83 ? 13.076 -10.370 -6.456 1.00 95.44 83 THR A C 1
ATOM 683 O O . THR A 1 83 ? 12.628 -9.696 -7.387 1.00 95.44 83 THR A O 1
ATOM 686 N N . GLN A 1 84 ? 13.397 -11.656 -6.593 1.00 96.38 84 GLN A N 1
ATOM 687 C CA . GLN A 1 84 ? 13.301 -12.388 -7.849 1.00 96.38 84 GLN A CA 1
ATOM 688 C C . GLN A 1 84 ? 11.849 -12.458 -8.321 1.00 96.38 84 GLN A C 1
ATOM 690 O O . GLN A 1 84 ? 11.547 -12.087 -9.456 1.00 96.38 84 GLN A O 1
ATOM 695 N N . LEU A 1 85 ? 10.930 -12.842 -7.431 1.00 97.31 85 LEU A N 1
ATOM 696 C CA . LEU A 1 85 ? 9.511 -12.937 -7.752 1.00 97.31 85 LEU A CA 1
ATOM 697 C C . LEU A 1 85 ? 8.929 -11.568 -8.123 1.00 97.31 85 LEU A C 1
ATOM 699 O O . LEU A 1 85 ? 8.191 -11.450 -9.100 1.00 97.31 85 LEU A O 1
ATOM 703 N N . LEU A 1 86 ? 9.274 -10.508 -7.383 1.00 95.62 86 LEU A N 1
ATOM 704 C CA . LEU A 1 86 ? 8.832 -9.152 -7.715 1.00 95.62 86 LEU A CA 1
ATOM 705 C C . LEU A 1 86 ? 9.332 -8.735 -9.100 1.00 95.62 86 LEU A C 1
ATOM 707 O O . LEU A 1 86 ? 8.550 -8.231 -9.905 1.00 95.62 86 LEU A O 1
ATOM 711 N N . THR A 1 87 ? 10.607 -8.987 -9.384 1.00 94.44 87 THR A N 1
ATOM 712 C CA . THR A 1 87 ? 11.243 -8.651 -10.662 1.00 94.44 87 THR A CA 1
ATOM 713 C C . THR A 1 87 ? 10.574 -9.391 -11.814 1.00 94.44 87 THR A C 1
ATOM 715 O O . THR A 1 87 ? 10.132 -8.761 -12.775 1.00 94.44 87 THR A O 1
ATOM 718 N N . GLN A 1 88 ? 10.358 -10.698 -11.658 1.00 95.06 88 GLN A N 1
ATOM 719 C CA . GLN A 1 88 ? 9.661 -11.533 -12.631 1.00 95.06 88 GLN A CA 1
ATOM 720 C C . GLN A 1 88 ? 8.282 -10.961 -12.991 1.00 95.06 88 GLN A C 1
ATOM 722 O O . GLN A 1 88 ? 7.971 -10.795 -14.169 1.00 95.06 88 GLN A O 1
ATOM 727 N N . TYR A 1 89 ? 7.456 -10.599 -12.002 1.00 94.75 89 TYR A N 1
ATOM 728 C CA . TYR A 1 89 ? 6.122 -10.045 -12.272 1.00 94.75 89 TYR A CA 1
ATOM 729 C C . TYR A 1 89 ? 6.148 -8.639 -12.881 1.00 94.75 89 TYR A C 1
ATOM 731 O O . TYR A 1 89 ? 5.200 -8.269 -13.578 1.00 94.75 89 TYR A O 1
ATOM 739 N N . GLN A 1 90 ? 7.205 -7.857 -12.650 1.00 92.38 90 GLN A N 1
ATOM 740 C CA . GLN A 1 90 ? 7.370 -6.555 -13.301 1.00 92.38 90 GLN A CA 1
ATOM 741 C C . GLN A 1 90 ? 7.894 -6.667 -14.735 1.00 92.38 90 GLN A C 1
ATOM 743 O O . GLN A 1 90 ? 7.584 -5.800 -15.553 1.00 92.38 90 GLN A O 1
ATOM 748 N N . HIS A 1 91 ? 8.645 -7.724 -15.054 1.00 93.31 91 HIS A N 1
ATOM 749 C CA . HIS A 1 91 ? 9.184 -7.989 -16.394 1.00 93.31 91 HIS A CA 1
ATOM 750 C C . HIS A 1 91 ? 8.287 -8.883 -17.261 1.00 93.31 91 HIS A C 1
ATOM 752 O O . HIS A 1 91 ? 8.480 -8.948 -18.471 1.00 93.31 91 HIS A O 1
ATOM 758 N N . GLN A 1 92 ? 7.284 -9.544 -16.674 1.00 92.06 92 GLN A N 1
ATOM 759 C CA . GLN A 1 92 ? 6.364 -10.440 -17.389 1.00 92.06 92 GLN A CA 1
ATOM 760 C C . GLN A 1 92 ? 5.535 -9.726 -18.468 1.00 92.06 92 GLN A C 1
ATOM 762 O O . GLN A 1 92 ? 5.193 -10.318 -19.486 1.00 92.06 92 GLN A O 1
ATOM 767 N N . ARG A 1 93 ? 5.126 -8.480 -18.214 1.00 92.56 93 ARG A N 1
ATOM 768 C CA . ARG A 1 93 ? 4.225 -7.719 -19.092 1.00 92.56 93 ARG A CA 1
ATOM 769 C C . ARG A 1 93 ? 5.014 -6.695 -19.876 1.00 92.56 93 ARG A C 1
ATOM 771 O O . ARG A 1 93 ? 5.880 -6.050 -19.289 1.00 92.56 93 ARG A O 1
ATOM 778 N N . ASP A 1 94 ? 4.656 -6.506 -21.144 1.00 92.19 94 ASP A N 1
ATOM 779 C CA . ASP A 1 94 ? 5.403 -5.627 -22.048 1.00 92.19 94 ASP A CA 1
ATOM 780 C C . ASP A 1 94 ? 6.885 -6.024 -22.010 1.00 92.19 94 ASP A C 1
ATOM 782 O O . ASP A 1 94 ? 7.742 -5.247 -21.596 1.00 92.19 94 ASP A O 1
ATOM 786 N N . ASN A 1 95 ? 7.135 -7.308 -22.279 1.00 90.69 95 ASN A N 1
ATOM 787 C CA . ASN A 1 95 ? 8.457 -7.923 -22.219 1.00 90.69 95 ASN A CA 1
ATOM 788 C C . ASN A 1 95 ? 9.296 -7.541 -23.446 1.00 90.69 95 ASN A C 1
ATOM 790 O O . ASN A 1 95 ? 10.499 -7.352 -23.326 1.00 90.69 95 ASN A O 1
ATOM 794 N N . ASP A 1 96 ? 8.641 -7.304 -24.581 1.00 90.56 96 ASP A N 1
ATOM 795 C CA . ASP A 1 96 ? 9.261 -6.956 -25.864 1.00 90.56 96 ASP A CA 1
ATOM 796 C C . ASP A 1 96 ? 10.117 -5.672 -25.789 1.00 90.56 96 ASP A C 1
ATOM 798 O O . ASP A 1 96 ? 11.115 -5.527 -26.494 1.00 90.56 96 ASP A O 1
ATOM 802 N N . GLU A 1 97 ? 9.789 -4.730 -24.891 1.00 90.62 97 GLU A N 1
ATOM 803 C CA . GLU A 1 97 ? 10.621 -3.533 -24.673 1.00 90.62 97 GLU A CA 1
ATOM 804 C C . GLU A 1 97 ? 11.871 -3.805 -23.816 1.00 90.62 97 GLU A C 1
ATOM 806 O O . GLU A 1 97 ? 12.789 -2.983 -23.797 1.00 90.62 97 GLU A O 1
ATOM 811 N N . LEU A 1 98 ? 11.918 -4.947 -23.122 1.00 92.00 98 LEU A N 1
ATOM 812 C CA . LEU A 1 98 ? 12.972 -5.332 -22.180 1.00 92.00 98 LEU A CA 1
ATOM 813 C C . LEU A 1 98 ? 14.056 -6.211 -22.803 1.00 92.00 98 LEU A C 1
ATOM 815 O O . LEU A 1 98 ? 15.131 -6.309 -22.219 1.00 92.00 98 LEU A O 1
ATOM 819 N N . TYR A 1 99 ? 13.812 -6.803 -23.971 1.00 92.50 99 TYR A N 1
ATOM 820 C CA . TYR A 1 99 ? 14.769 -7.663 -24.670 1.00 92.50 99 TYR A CA 1
ATOM 821 C C . TYR A 1 99 ? 15.028 -7.149 -26.092 1.00 92.50 99 TYR A C 1
ATOM 823 O O . TYR A 1 99 ? 14.233 -6.384 -26.649 1.00 92.50 99 TYR A O 1
ATOM 831 N N . THR A 1 100 ? 16.189 -7.461 -26.664 1.00 90.00 100 THR A N 1
ATOM 832 C CA . THR A 1 100 ? 16.468 -7.262 -28.096 1.00 90.00 100 THR A CA 1
ATOM 833 C C . THR A 1 100 ? 15.714 -8.302 -28.929 1.00 90.00 100 THR A C 1
ATOM 835 O O . THR A 1 100 ? 15.135 -9.239 -28.382 1.00 90.00 100 THR A O 1
ATOM 838 N N . LEU A 1 101 ? 15.705 -8.139 -30.257 1.00 86.31 101 LEU A N 1
ATOM 839 C CA . LEU A 1 101 ? 15.130 -9.147 -31.159 1.00 86.31 101 LEU A CA 1
ATOM 840 C C . LEU A 1 101 ? 15.854 -10.496 -31.037 1.00 86.31 101 LEU A C 1
ATOM 842 O O . LEU A 1 101 ? 15.220 -11.538 -31.156 1.00 86.31 101 LEU A O 1
ATOM 846 N N . ASP A 1 102 ? 17.149 -10.456 -30.723 1.00 87.25 102 ASP A N 1
ATOM 847 C CA . ASP A 1 102 ? 18.002 -11.629 -30.513 1.00 87.25 102 ASP A CA 1
ATOM 848 C C . ASP A 1 102 ? 17.807 -12.275 -29.126 1.00 87.25 102 ASP A C 1
ATOM 850 O O . ASP A 1 102 ? 18.374 -13.326 -28.840 1.00 87.25 102 ASP A O 1
ATOM 854 N N . GLY A 1 103 ? 16.979 -11.672 -28.262 1.00 86.50 103 GLY A N 1
ATOM 855 C CA . GLY A 1 103 ? 16.662 -12.181 -26.926 1.00 86.50 103 GLY A CA 1
ATOM 856 C C . GLY A 1 103 ? 17.586 -11.689 -25.808 1.00 86.50 103 GLY A C 1
ATOM 857 O O . GLY A 1 103 ? 17.440 -12.131 -24.669 1.00 86.50 103 GLY A O 1
ATOM 858 N N . ASP A 1 104 ? 18.495 -10.751 -26.083 1.00 90.62 104 ASP A N 1
ATOM 859 C CA . ASP A 1 104 ? 19.398 -10.205 -25.068 1.00 90.62 104 ASP A CA 1
ATOM 860 C C . ASP A 1 104 ? 18.688 -9.196 -24.152 1.00 90.62 104 ASP A C 1
ATOM 862 O O . ASP A 1 104 ? 17.935 -8.336 -24.627 1.00 90.62 104 ASP A O 1
ATOM 866 N N . PRO A 1 105 ? 18.939 -9.223 -22.832 1.00 91.88 105 PRO A N 1
ATOM 867 C CA . PRO A 1 105 ? 18.307 -8.307 -21.893 1.00 91.88 105 PRO A CA 1
ATOM 868 C C . PRO A 1 105 ? 18.815 -6.867 -22.060 1.00 91.88 105 PRO A C 1
ATOM 870 O O . PRO A 1 105 ? 20.003 -6.560 -21.934 1.00 91.88 105 PRO A O 1
ATOM 873 N N . LYS A 1 106 ? 17.886 -5.924 -22.226 1.00 93.44 106 LYS A N 1
ATOM 874 C CA . LYS A 1 106 ? 18.152 -4.480 -22.186 1.00 93.44 106 LYS A CA 1
ATOM 875 C C . LYS A 1 106 ? 18.239 -4.019 -20.731 1.00 93.44 106 LYS A C 1
ATOM 877 O O . LYS A 1 106 ? 17.278 -3.479 -20.180 1.00 93.44 106 LYS A O 1
ATOM 882 N N . LEU A 1 107 ? 19.413 -4.180 -20.116 1.00 90.81 107 LEU A N 1
ATOM 883 C CA . LEU A 1 107 ? 19.647 -3.918 -18.683 1.00 90.81 107 LEU A CA 1
ATOM 884 C C . LEU A 1 107 ? 19.102 -2.561 -18.197 1.00 90.81 107 LEU A C 1
ATOM 886 O O . LEU A 1 107 ? 18.417 -2.503 -17.179 1.00 90.81 107 LEU A O 1
ATOM 890 N N . LYS A 1 108 ? 19.310 -1.480 -18.963 1.00 88.12 108 LYS A N 1
ATOM 891 C CA . LYS A 1 108 ? 18.791 -0.140 -18.618 1.00 88.12 108 LYS A CA 1
ATOM 892 C C . LYS A 1 108 ? 17.260 -0.078 -18.578 1.00 88.12 108 LYS A C 1
ATOM 894 O O . LYS A 1 108 ? 16.698 0.593 -17.717 1.00 88.12 108 LYS A O 1
ATOM 899 N N . ALA A 1 109 ? 16.578 -0.756 -19.502 1.00 88.81 109 ALA A N 1
ATOM 900 C CA . ALA A 1 109 ? 15.115 -0.796 -19.539 1.00 88.81 109 ALA A CA 1
ATOM 901 C C . ALA A 1 109 ? 14.559 -1.641 -18.383 1.00 88.81 109 ALA A C 1
ATOM 903 O O . ALA A 1 109 ? 13.576 -1.261 -17.747 1.00 88.81 109 ALA A O 1
ATOM 904 N N . MET A 1 110 ? 15.228 -2.752 -18.066 1.00 90.94 110 MET A N 1
ATOM 905 C CA . MET A 1 110 ? 14.878 -3.612 -16.936 1.00 90.94 110 MET A CA 1
ATOM 906 C C . MET A 1 110 ? 15.039 -2.900 -15.589 1.00 90.94 110 MET A C 1
ATOM 908 O O . MET A 1 110 ? 14.130 -2.981 -14.760 1.00 90.94 110 MET A O 1
ATOM 912 N N . GLU A 1 111 ? 16.140 -2.167 -15.400 1.00 89.56 111 GLU A N 1
ATOM 913 C CA . GLU A 1 111 ? 16.396 -1.360 -14.201 1.00 89.56 111 GLU A CA 1
ATOM 914 C C . GLU A 1 111 ? 15.397 -0.199 -14.082 1.00 89.56 111 GLU A C 1
ATOM 916 O O . GLU A 1 111 ? 14.837 0.039 -13.011 1.00 89.56 111 GLU A O 1
ATOM 921 N N . ALA A 1 112 ? 15.087 0.482 -15.192 1.00 88.31 112 ALA A N 1
ATOM 922 C CA . ALA A 1 112 ? 14.051 1.513 -15.209 1.00 88.31 112 ALA A CA 1
ATOM 923 C C . ALA A 1 112 ? 12.668 0.940 -14.845 1.00 88.31 112 ALA A C 1
ATOM 925 O O . ALA A 1 112 ? 11.883 1.590 -14.145 1.00 88.31 112 ALA A O 1
ATOM 926 N N . ARG A 1 113 ? 12.359 -0.290 -15.286 1.00 92.19 113 ARG A N 1
ATOM 927 C CA . ARG A 1 113 ? 11.093 -0.964 -14.975 1.00 92.19 113 ARG A CA 1
ATOM 928 C C . ARG A 1 113 ? 10.959 -1.229 -13.482 1.00 92.19 113 ARG A C 1
ATOM 930 O O . ARG A 1 113 ? 9.921 -0.899 -12.898 1.00 92.19 113 ARG A O 1
ATOM 937 N N . VAL A 1 114 ? 11.985 -1.802 -12.866 1.00 93.81 114 VAL A N 1
ATOM 938 C CA . VAL A 1 114 ? 12.024 -2.065 -11.430 1.00 93.81 114 VAL A CA 1
ATOM 939 C C . VAL A 1 114 ? 13.465 -2.016 -10.936 1.00 93.81 114 VAL A C 1
ATOM 941 O O . VAL A 1 114 ? 14.328 -2.745 -11.412 1.00 93.81 114 VAL A O 1
ATOM 944 N N . LYS A 1 115 ? 13.696 -1.174 -9.930 1.00 92.69 115 LYS A N 1
ATOM 945 C CA . LYS A 1 115 ? 14.959 -1.090 -9.207 1.00 92.69 115 LYS A CA 1
ATOM 946 C C . LYS A 1 115 ? 14.705 -1.493 -7.764 1.00 92.69 115 LYS A C 1
ATOM 948 O O . LYS A 1 115 ? 13.806 -0.946 -7.124 1.00 92.69 115 LYS A O 1
ATOM 953 N N . ILE A 1 116 ? 15.458 -2.472 -7.277 1.00 91.88 116 ILE A N 1
ATOM 954 C CA . ILE A 1 116 ? 15.348 -2.968 -5.907 1.00 91.88 116 ILE A CA 1
ATOM 955 C C . ILE A 1 116 ? 16.713 -2.827 -5.257 1.00 91.88 116 ILE A C 1
ATOM 957 O O . ILE A 1 116 ? 17.700 -3.362 -5.751 1.00 91.88 116 ILE A O 1
ATOM 961 N N . GLU A 1 117 ? 16.753 -2.123 -4.135 1.00 88.44 117 GLU A N 1
ATOM 962 C CA . GLU A 1 117 ? 17.968 -1.913 -3.361 1.00 88.44 117 GLU A CA 1
ATOM 963 C C . GLU A 1 117 ? 17.737 -2.400 -1.932 1.00 88.44 117 GLU A C 1
ATOM 965 O O . GLU A 1 117 ? 16.687 -2.153 -1.331 1.00 88.44 117 GLU A O 1
ATOM 970 N N . LYS A 1 118 ? 18.726 -3.104 -1.375 1.00 85.50 118 LYS A N 1
ATOM 971 C CA . LYS A 1 118 ? 18.739 -3.421 0.054 1.00 85.50 118 LYS A CA 1
ATOM 972 C C . LYS A 1 118 ? 19.153 -2.155 0.801 1.00 85.50 118 LYS A C 1
ATOM 974 O O . LYS A 1 118 ? 20.200 -1.584 0.508 1.00 85.50 118 LYS A O 1
ATOM 979 N N . VAL A 1 119 ? 18.330 -1.713 1.750 1.00 76.12 119 VAL A N 1
ATOM 980 C CA . VAL A 1 119 ? 18.616 -0.501 2.529 1.00 76.12 119 VAL A CA 1
ATOM 981 C C . VAL A 1 119 ? 19.843 -0.733 3.410 1.00 76.12 119 VAL A C 1
ATOM 983 O O . VAL A 1 119 ? 19.836 -1.592 4.293 1.00 76.12 119 VAL A O 1
ATOM 986 N N . ASP A 1 120 ? 20.883 0.061 3.173 1.00 69.94 120 ASP A N 1
ATOM 987 C CA . ASP A 1 120 ? 22.091 0.108 3.988 1.00 69.94 120 ASP A CA 1
ATOM 988 C C . ASP A 1 120 ? 21.911 1.111 5.134 1.00 69.94 120 ASP A C 1
ATOM 990 O O . ASP A 1 120 ? 21.743 2.313 4.921 1.00 69.94 120 ASP A O 1
ATOM 994 N N . ARG A 1 121 ? 21.979 0.614 6.370 1.00 65.56 121 ARG A N 1
ATOM 995 C CA . ARG A 1 121 ? 21.747 1.418 7.577 1.00 65.56 121 ARG A CA 1
ATOM 996 C C . ARG A 1 121 ? 22.821 2.456 7.845 1.00 65.56 121 ARG A C 1
ATOM 998 O O . ARG A 1 121 ? 22.564 3.390 8.595 1.00 65.56 121 ARG A O 1
ATOM 1005 N N . SER A 1 122 ? 24.006 2.298 7.260 1.00 63.88 122 SER A N 1
ATOM 1006 C CA . SER A 1 122 ? 25.057 3.311 7.364 1.00 63.88 122 SER A CA 1
ATOM 1007 C C . SER A 1 122 ? 24.702 4.591 6.595 1.00 63.88 122 SER A C 1
ATOM 1009 O O . SER A 1 122 ? 25.206 5.660 6.926 1.00 63.88 122 SER A O 1
ATOM 1011 N N . LYS A 1 123 ? 23.793 4.500 5.610 1.00 59.59 123 LYS A N 1
ATOM 1012 C CA . LYS A 1 123 ? 23.398 5.597 4.711 1.00 59.59 123 LYS A CA 1
ATOM 1013 C C . LYS A 1 123 ? 22.030 6.206 5.039 1.00 59.59 123 LYS A C 1
ATOM 1015 O O . LYS A 1 123 ? 21.679 7.241 4.480 1.00 59.59 123 LYS A O 1
ATOM 1020 N N . GLY A 1 124 ? 21.258 5.588 5.933 1.00 58.41 124 GLY A N 1
ATOM 1021 C CA . GLY A 1 124 ? 19.956 6.085 6.382 1.00 58.41 124 GLY A CA 1
ATOM 1022 C C . GLY A 1 124 ? 19.033 4.981 6.898 1.00 58.41 124 GLY A C 1
ATOM 1023 O O . GLY A 1 124 ? 19.220 3.801 6.611 1.00 58.41 124 GLY A O 1
ATOM 1024 N N . ASP A 1 125 ? 18.019 5.367 7.674 1.00 67.88 125 ASP A N 1
ATOM 1025 C CA . ASP A 1 125 ? 17.034 4.440 8.242 1.00 67.88 125 ASP A CA 1
ATOM 1026 C C . ASP A 1 125 ? 15.824 4.240 7.304 1.00 67.88 125 ASP A C 1
ATOM 1028 O O . ASP A 1 125 ? 15.403 5.161 6.601 1.00 67.88 125 ASP A O 1
ATOM 1032 N N . ALA A 1 126 ? 15.205 3.056 7.325 1.00 70.62 126 ALA A N 1
ATOM 1033 C CA . ALA A 1 126 ? 13.974 2.762 6.589 1.00 70.62 126 ALA A CA 1
ATOM 1034 C C . ALA A 1 126 ? 12.826 3.698 7.005 1.00 70.62 126 ALA A C 1
ATOM 1036 O O . ALA A 1 126 ? 12.006 4.088 6.172 1.00 70.62 126 ALA A O 1
ATOM 1037 N N . VAL A 1 127 ? 12.790 4.106 8.279 1.00 72.31 127 VAL A N 1
ATOM 1038 C CA . VAL A 1 127 ? 11.842 5.114 8.775 1.00 72.31 127 VAL A CA 1
ATOM 1039 C C . VAL A 1 127 ? 12.132 6.480 8.164 1.00 72.31 127 VAL A C 1
ATOM 1041 O O . VAL A 1 127 ? 11.200 7.149 7.726 1.00 72.31 127 VAL A O 1
ATOM 1044 N N . ALA A 1 128 ? 13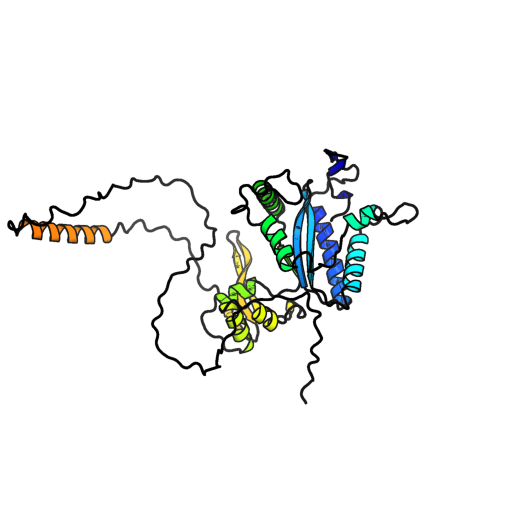.404 6.876 8.071 1.00 70.88 128 ALA A N 1
ATOM 1045 C CA . ALA A 1 128 ? 13.801 8.127 7.429 1.00 70.88 128 ALA A CA 1
ATOM 1046 C C . ALA A 1 128 ? 13.454 8.125 5.933 1.00 70.88 128 ALA A C 1
ATOM 1048 O O . ALA A 1 128 ? 12.958 9.124 5.417 1.00 70.88 128 ALA A O 1
ATOM 1049 N N . TYR A 1 129 ? 13.623 6.987 5.254 1.00 71.81 129 TYR A N 1
ATOM 1050 C CA . TYR A 1 129 ? 13.194 6.819 3.868 1.00 71.81 129 TYR A CA 1
ATOM 1051 C C . TYR A 1 129 ? 11.673 6.966 3.743 1.00 71.81 129 TYR A C 1
ATOM 1053 O O . TYR A 1 129 ? 11.196 7.786 2.967 1.00 71.81 129 TYR A O 1
ATOM 1061 N N . ILE A 1 130 ? 10.887 6.256 4.558 1.00 75.06 130 ILE A N 1
ATOM 1062 C CA . ILE A 1 130 ? 9.420 6.397 4.590 1.00 75.06 130 ILE A CA 1
ATOM 1063 C C . ILE A 1 130 ? 9.004 7.852 4.867 1.00 75.06 130 ILE A C 1
ATOM 1065 O O . ILE A 1 130 ? 8.130 8.383 4.179 1.00 75.06 130 ILE A O 1
ATOM 1069 N N . ALA A 1 131 ? 9.646 8.506 5.836 1.00 74.62 131 ALA A N 1
ATOM 1070 C CA . ALA A 1 131 ? 9.393 9.896 6.188 1.00 74.62 131 ALA A CA 1
ATOM 1071 C C . ALA A 1 131 ? 9.730 10.851 5.033 1.00 74.62 131 ALA A C 1
ATOM 1073 O O . ALA A 1 131 ? 8.936 11.749 4.774 1.00 74.62 131 ALA A O 1
ATOM 1074 N N . LYS A 1 132 ? 10.827 10.628 4.287 1.00 76.31 132 LYS A N 1
ATOM 1075 C CA . LYS A 1 132 ? 11.182 11.404 3.081 1.00 76.31 132 LYS A CA 1
ATOM 1076 C C . LYS A 1 132 ? 10.001 11.450 2.111 1.00 76.31 132 LYS A C 1
ATOM 1078 O O . LYS A 1 132 ? 9.572 12.535 1.728 1.00 76.31 132 LYS A O 1
ATOM 1083 N N . TYR A 1 133 ? 9.444 10.291 1.759 1.00 72.06 133 TYR A N 1
ATOM 1084 C CA . TYR A 1 133 ? 8.335 10.217 0.802 1.00 72.06 133 TYR A CA 1
ATOM 1085 C C . TYR A 1 133 ? 7.025 10.766 1.364 1.00 72.06 133 TYR A C 1
ATOM 1087 O O . TYR A 1 133 ? 6.276 11.405 0.635 1.00 72.06 133 TYR A O 1
ATOM 1095 N N . ILE A 1 134 ? 6.739 10.574 2.653 1.00 75.31 134 ILE A N 1
ATOM 1096 C CA . ILE A 1 134 ? 5.570 11.201 3.288 1.00 75.31 134 ILE A CA 1
ATOM 1097 C C . ILE A 1 134 ? 5.677 12.728 3.210 1.00 75.31 134 ILE A C 1
ATOM 1099 O O . ILE A 1 134 ? 4.742 13.382 2.747 1.00 75.31 134 ILE A O 1
ATOM 1103 N N . SER A 1 135 ? 6.826 13.288 3.585 1.00 73.81 135 SER A N 1
ATOM 1104 C CA . SER A 1 135 ? 7.063 14.733 3.587 1.00 73.81 135 SER A CA 1
ATOM 1105 C C . SER A 1 135 ? 6.999 15.340 2.184 1.00 73.81 135 SER A C 1
ATOM 1107 O O . SER A 1 135 ? 6.342 16.363 2.015 1.00 73.81 135 SER A O 1
ATOM 1109 N N . LYS A 1 136 ? 7.571 14.676 1.164 1.00 69.69 136 LYS A N 1
ATOM 1110 C CA . LYS A 1 136 ? 7.510 15.113 -0.249 1.00 69.69 136 LYS A CA 1
ATOM 1111 C C . LYS A 1 136 ? 6.090 15.188 -0.833 1.00 69.69 136 LYS A C 1
ATOM 1113 O O . LYS A 1 136 ? 5.893 15.780 -1.886 1.00 69.69 136 LYS A O 1
ATOM 1118 N N . ASN A 1 137 ? 5.102 14.585 -0.175 1.00 67.44 137 ASN A N 1
ATOM 1119 C CA . ASN A 1 137 ? 3.756 14.392 -0.719 1.00 67.44 137 ASN A CA 1
ATOM 1120 C C . ASN A 1 137 ? 2.636 14.995 0.144 1.00 67.44 137 ASN A C 1
ATOM 1122 O O . ASN A 1 137 ? 1.494 15.015 -0.312 1.00 67.44 137 ASN A O 1
ATOM 1126 N N . ILE A 1 138 ? 2.910 15.399 1.392 1.00 63.94 138 ILE A N 1
ATOM 1127 C CA . ILE A 1 138 ? 1.872 15.834 2.345 1.00 63.94 138 ILE A CA 1
ATOM 1128 C C . ILE A 1 138 ? 2.133 17.225 2.931 1.00 63.94 138 ILE A C 1
ATOM 1130 O O . ILE A 1 138 ? 1.157 17.927 3.190 1.00 63.94 138 ILE A O 1
ATOM 1134 N N . ASP A 1 139 ? 3.384 17.644 3.154 1.00 55.12 139 ASP A N 1
ATOM 1135 C CA . ASP A 1 139 ? 3.642 18.823 3.993 1.00 55.12 139 ASP A CA 1
ATOM 1136 C C . ASP A 1 139 ? 4.442 19.918 3.283 1.00 55.12 139 ASP A C 1
ATOM 1138 O O . ASP A 1 139 ? 5.653 20.028 3.434 1.00 55.12 139 ASP A O 1
ATOM 1142 N N . ALA A 1 140 ? 3.740 20.775 2.540 1.00 50.31 140 ALA A N 1
ATOM 1143 C CA . ALA A 1 140 ? 4.295 22.021 2.010 1.00 50.31 140 ALA A CA 1
ATOM 1144 C C . ALA A 1 140 ? 4.470 23.106 3.097 1.00 50.31 140 ALA A C 1
ATOM 1146 O O . ALA A 1 140 ? 5.126 24.117 2.864 1.00 50.31 140 ALA A O 1
ATOM 1147 N N . HIS A 1 141 ? 3.907 22.916 4.298 1.00 44.62 141 HIS A N 1
ATOM 1148 C CA . HIS A 1 141 ? 3.661 23.995 5.259 1.00 44.62 141 HIS A CA 1
ATOM 1149 C C . HIS A 1 141 ? 4.874 24.355 6.145 1.00 44.62 141 HIS A C 1
ATOM 1151 O O . HIS A 1 141 ? 4.768 25.216 7.021 1.00 44.62 141 HIS A O 1
ATOM 1157 N N . LYS A 1 142 ? 6.031 23.710 5.925 1.00 47.34 142 LYS A N 1
ATOM 1158 C CA . LYS A 1 142 ? 7.332 23.993 6.578 1.00 47.34 142 LYS A CA 1
ATOM 1159 C C . LYS A 1 142 ? 8.530 23.895 5.620 1.00 47.34 142 LYS A C 1
ATOM 1161 O O . LYS A 1 142 ? 9.672 23.721 6.058 1.00 47.34 142 LYS A O 1
ATOM 1166 N N . LEU A 1 143 ? 8.268 23.939 4.314 1.00 51.12 143 LEU A N 1
ATOM 1167 C CA . LEU A 1 143 ? 9.276 23.766 3.264 1.00 51.12 143 LEU A CA 1
ATOM 1168 C C . LEU A 1 143 ? 9.584 25.067 2.509 1.00 51.12 143 LEU A C 1
ATOM 1170 O O . LEU A 1 143 ? 10.349 25.026 1.550 1.00 51.12 143 LEU A O 1
ATOM 1174 N N . GLU A 1 144 ? 9.059 26.209 2.967 1.00 47.47 144 GLU A N 1
ATOM 1175 C CA . GLU A 1 144 ? 9.390 27.530 2.419 1.00 47.47 144 GLU A CA 1
ATOM 1176 C C . GLU A 1 144 ? 10.914 27.730 2.356 1.00 47.47 144 GLU A C 1
ATOM 1178 O O . GLU A 1 144 ? 11.626 27.587 3.354 1.00 47.47 144 GLU A O 1
ATOM 1183 N N . GLY A 1 145 ? 11.420 28.016 1.154 1.00 52.88 145 GLY A N 1
ATOM 1184 C CA . GLY A 1 145 ? 12.841 28.259 0.896 1.00 52.88 145 GLY A CA 1
ATOM 1185 C C . GLY A 1 145 ? 13.722 27.009 0.767 1.00 52.88 145 GLY A C 1
ATOM 1186 O O . GLY A 1 145 ? 14.936 27.154 0.618 1.00 52.88 145 GLY A O 1
ATOM 1187 N N . LYS A 1 146 ? 13.164 25.789 0.803 1.00 52.53 146 LYS A N 1
ATOM 1188 C CA . LYS A 1 146 ? 13.919 24.543 0.571 1.00 52.53 146 LYS A CA 1
ATOM 1189 C C . LYS A 1 146 ? 13.710 24.035 -0.853 1.00 52.53 146 LYS A C 1
ATOM 1191 O O . LYS A 1 146 ? 12.585 23.926 -1.325 1.00 52.53 146 LYS A O 1
ATOM 1196 N N . LYS A 1 147 ? 14.808 23.683 -1.519 1.00 51.94 147 LYS A N 1
ATOM 1197 C CA . LYS A 1 147 ? 14.809 23.078 -2.856 1.00 51.94 147 LYS A CA 1
ATOM 1198 C C . LYS A 1 147 ? 14.771 21.554 -2.767 1.00 51.94 147 LYS A C 1
ATOM 1200 O O . LYS A 1 147 ? 15.209 20.978 -1.769 1.00 51.94 147 LYS A O 1
ATOM 1205 N N . ASP A 1 148 ? 14.237 20.905 -3.799 1.00 48.69 148 ASP A N 1
ATOM 1206 C CA . ASP A 1 148 ? 14.250 19.443 -3.890 1.00 48.69 148 ASP A CA 1
ATOM 1207 C C . ASP A 1 148 ? 15.679 18.909 -4.074 1.00 48.69 148 ASP A C 1
ATOM 1209 O O . ASP A 1 148 ? 16.374 19.305 -5.006 1.00 48.69 148 ASP A O 1
ATOM 1213 N N . LEU A 1 149 ? 16.075 17.958 -3.221 1.00 50.94 149 LEU A N 1
ATOM 1214 C CA . LEU A 1 149 ? 17.398 17.316 -3.227 1.00 50.94 149 LEU A CA 1
ATOM 1215 C C . LEU A 1 149 ? 17.703 16.571 -4.536 1.00 50.94 149 LEU A C 1
ATOM 1217 O O . LEU A 1 149 ? 18.866 16.326 -4.838 1.00 50.94 149 LEU A O 1
ATOM 1221 N N . ASP A 1 150 ? 16.666 16.172 -5.278 1.00 49.44 150 ASP A N 1
ATOM 1222 C CA . ASP A 1 150 ? 16.808 15.366 -6.494 1.00 49.44 150 ASP A CA 1
ATOM 1223 C C . ASP A 1 150 ? 16.825 16.224 -7.779 1.00 49.44 150 ASP A C 1
ATOM 1225 O O . ASP A 1 150 ? 17.197 15.721 -8.840 1.00 49.44 150 ASP A O 1
ATOM 1229 N N . SER A 1 151 ? 16.446 17.511 -7.715 1.00 50.56 151 SER A N 1
ATOM 1230 C CA . SER A 1 151 ? 16.326 18.352 -8.916 1.00 50.56 151 SER A CA 1
ATOM 1231 C C . SER A 1 151 ? 16.892 19.770 -8.805 1.00 50.56 151 SER A C 1
ATOM 1233 O O . SER A 1 151 ? 17.045 20.363 -9.868 1.00 50.56 151 SER A O 1
ATOM 1235 N N . ASP A 1 152 ? 17.170 20.334 -7.617 1.00 49.78 152 ASP A N 1
ATOM 1236 C CA . ASP A 1 152 ? 17.714 21.696 -7.343 1.00 49.78 152 ASP A CA 1
ATOM 1237 C C . ASP A 1 152 ? 17.046 22.904 -8.063 1.00 49.78 152 ASP A C 1
ATOM 1239 O O . ASP A 1 152 ? 17.403 24.071 -7.845 1.00 49.78 152 ASP A O 1
ATOM 1243 N N . LEU A 1 153 ? 16.053 22.641 -8.911 1.00 47.34 153 LEU A N 1
ATOM 1244 C CA . LEU A 1 153 ? 15.479 23.544 -9.907 1.00 47.34 153 LEU A CA 1
ATOM 1245 C C . LEU A 1 153 ? 14.023 23.901 -9.605 1.00 47.34 153 LEU A C 1
ATOM 1247 O O . LEU A 1 153 ? 13.529 24.881 -10.152 1.00 47.34 153 LEU A O 1
ATOM 1251 N N . VAL A 1 154 ? 13.344 23.132 -8.749 1.00 54.53 154 VAL A N 1
ATOM 1252 C CA . VAL A 1 154 ? 11.915 23.303 -8.461 1.00 54.53 154 VAL A CA 1
ATOM 1253 C C . VAL A 1 154 ? 11.719 23.604 -6.980 1.00 54.53 154 VAL A C 1
ATOM 1255 O O . VAL A 1 154 ? 12.346 22.975 -6.120 1.00 54.53 154 VAL A O 1
ATOM 1258 N N . ASP A 1 155 ? 10.855 24.578 -6.692 1.00 59.25 155 ASP A N 1
ATOM 1259 C CA . ASP A 1 155 ? 10.394 24.843 -5.335 1.00 59.25 155 ASP A CA 1
ATOM 1260 C C . ASP A 1 155 ? 9.638 23.614 -4.808 1.00 59.25 155 ASP A C 1
ATOM 1262 O O . ASP A 1 155 ? 8.764 23.029 -5.464 1.00 59.25 155 ASP A O 1
ATOM 1266 N N . LEU A 1 156 ? 10.009 23.185 -3.607 1.00 59.94 156 LEU A N 1
ATOM 1267 C CA . LEU A 1 156 ? 9.459 22.001 -2.972 1.00 59.94 156 LEU A CA 1
ATOM 1268 C C . LEU A 1 156 ? 7.973 22.201 -2.629 1.00 59.94 156 LEU A C 1
ATOM 1270 O O . LEU A 1 156 ? 7.203 21.242 -2.675 1.00 59.94 156 LEU A O 1
ATOM 1274 N N . VAL A 1 157 ? 7.546 23.443 -2.372 1.00 62.72 157 VAL A N 1
ATOM 1275 C CA . VAL A 1 157 ? 6.139 23.804 -2.120 1.00 62.72 157 VAL A CA 1
ATOM 1276 C C . VAL A 1 157 ? 5.272 23.604 -3.368 1.00 62.72 157 VAL A C 1
ATOM 1278 O O . VAL A 1 157 ? 4.199 22.993 -3.294 1.00 62.72 157 VAL A O 1
ATOM 1281 N N . GLU A 1 158 ? 5.743 24.071 -4.525 1.00 68.50 158 GLU A N 1
ATOM 1282 C CA . GLU A 1 158 ? 5.039 23.913 -5.802 1.00 68.50 158 GLU A CA 1
ATOM 1283 C C . GLU A 1 158 ? 4.967 22.434 -6.202 1.00 68.50 158 GLU A C 1
ATOM 1285 O O . GLU A 1 158 ? 3.909 21.932 -6.582 1.00 68.50 158 GLU A O 1
ATOM 1290 N N . THR A 1 159 ? 6.061 21.697 -5.994 1.00 71.56 159 THR A N 1
ATOM 1291 C CA . THR A 1 159 ? 6.123 20.252 -6.246 1.00 71.56 159 THR A CA 1
ATOM 1292 C C . THR A 1 159 ? 5.091 19.489 -5.412 1.00 71.56 159 THR A C 1
ATOM 1294 O O . THR A 1 159 ? 4.295 18.728 -5.963 1.00 71.56 159 THR A O 1
ATOM 1297 N N . VAL A 1 160 ? 5.035 19.721 -4.094 1.00 73.81 160 VAL A N 1
ATOM 1298 C CA . VAL A 1 160 ? 4.067 19.058 -3.196 1.00 73.81 160 VAL A CA 1
ATOM 1299 C C . VAL A 1 160 ? 2.624 19.386 -3.601 1.00 73.81 160 VAL A C 1
ATOM 1301 O O . VAL A 1 160 ? 1.756 18.503 -3.600 1.00 73.81 160 VAL A O 1
ATOM 1304 N N . THR A 1 161 ? 2.358 20.641 -3.977 1.00 80.19 161 THR A N 1
ATOM 1305 C CA . THR A 1 161 ? 1.029 21.092 -4.418 1.00 80.19 161 THR A CA 1
ATOM 1306 C C . THR A 1 161 ? 0.617 20.405 -5.716 1.00 80.19 161 THR A C 1
ATOM 1308 O O . THR A 1 161 ? -0.484 19.857 -5.790 1.00 80.19 161 THR A O 1
ATOM 1311 N N . ASN A 1 162 ? 1.517 20.340 -6.699 1.00 82.81 162 ASN A N 1
ATOM 1312 C CA . ASN A 1 162 ? 1.283 19.684 -7.984 1.00 82.81 162 ASN A CA 1
ATOM 1313 C C . ASN A 1 162 ? 1.051 18.181 -7.821 1.00 82.81 162 ASN A C 1
ATOM 1315 O O . ASN A 1 162 ? 0.100 17.642 -8.384 1.00 82.81 162 ASN A O 1
ATOM 1319 N N . VAL A 1 163 ? 1.848 17.507 -6.988 1.00 83.00 163 VAL A N 1
ATOM 1320 C CA . VAL A 1 163 ? 1.675 16.077 -6.690 1.00 83.00 163 VAL A CA 1
ATOM 1321 C C . VAL A 1 163 ? 0.331 15.814 -6.004 1.00 83.00 163 VAL A C 1
ATOM 1323 O O . VAL A 1 163 ? -0.365 14.855 -6.344 1.00 83.00 163 VAL A O 1
ATOM 1326 N N . THR A 1 164 ? -0.077 16.684 -5.078 1.00 84.69 164 THR A N 1
ATOM 1327 C CA . THR A 1 164 ? -1.371 16.574 -4.389 1.00 84.69 164 THR A CA 1
ATOM 1328 C C . THR A 1 164 ? -2.549 16.859 -5.326 1.00 84.69 164 THR A C 1
ATOM 1330 O O . THR A 1 164 ? -3.576 16.182 -5.258 1.00 84.69 164 THR A O 1
ATOM 1333 N N . ALA A 1 165 ? -2.434 17.855 -6.205 1.00 89.25 165 ALA A N 1
ATOM 1334 C CA . ALA A 1 165 ? -3.452 18.163 -7.205 1.00 89.25 165 ALA A CA 1
ATOM 1335 C C . ALA A 1 165 ? -3.598 17.010 -8.208 1.00 89.25 165 ALA A C 1
ATOM 1337 O O . ALA A 1 165 ? -4.710 16.547 -8.450 1.00 89.25 165 ALA A O 1
ATOM 1338 N N . TRP A 1 166 ? -2.476 16.484 -8.703 1.00 91.81 166 TRP A N 1
ATOM 1339 C CA . TRP A 1 166 ? -2.417 15.313 -9.576 1.00 91.81 166 TRP A CA 1
ATOM 1340 C C . TRP A 1 166 ? -3.058 14.081 -8.930 1.00 91.81 166 TRP A C 1
ATOM 1342 O O . TRP A 1 166 ? -3.929 13.445 -9.526 1.00 91.81 166 TRP A O 1
ATOM 1352 N N . SER A 1 167 ? -2.694 13.761 -7.684 1.00 90.44 167 SER A N 1
ATOM 1353 C CA . SER A 1 167 ? -3.236 12.583 -7.002 1.00 90.44 167 SER A CA 1
ATOM 1354 C C . SER A 1 167 ? -4.746 12.691 -6.789 1.00 90.44 167 SER A C 1
ATOM 1356 O O . SER A 1 167 ? -5.457 11.695 -6.930 1.00 90.44 167 SER A O 1
ATOM 1358 N N . ARG A 1 168 ? -5.255 13.894 -6.497 1.00 90.62 168 ARG A N 1
ATOM 1359 C CA . ARG A 1 168 ? -6.691 14.169 -6.355 1.00 90.62 168 ARG A CA 1
ATOM 1360 C C . ARG A 1 168 ? -7.423 14.110 -7.690 1.00 90.62 168 ARG A C 1
ATOM 1362 O O . ARG A 1 168 ? -8.472 13.476 -7.743 1.00 90.62 168 ARG A O 1
ATOM 1369 N N . ALA A 1 169 ? -6.862 14.696 -8.747 1.00 93.06 169 ALA A N 1
ATOM 1370 C CA . ALA A 1 169 ? -7.452 14.694 -10.085 1.00 93.06 169 ALA A CA 1
ATOM 1371 C C . ALA A 1 169 ? -7.711 13.266 -10.592 1.00 93.06 169 ALA A C 1
ATOM 1373 O O . ALA A 1 169 ? -8.781 12.983 -11.120 1.00 93.06 169 ALA A O 1
ATOM 1374 N N . PHE A 1 170 ? -6.775 12.345 -10.343 1.00 93.31 170 PHE A N 1
ATOM 1375 C CA . PHE A 1 170 ? -6.899 10.940 -10.748 1.00 93.31 170 PHE A CA 1
ATOM 1376 C C . PHE A 1 170 ? -7.387 9.999 -9.632 1.00 93.31 170 PHE A C 1
ATOM 1378 O O . PHE A 1 170 ? -7.415 8.780 -9.810 1.00 93.31 170 PHE A O 1
ATOM 1385 N N . CYS A 1 171 ? -7.771 10.533 -8.467 1.00 92.50 171 CYS A N 1
ATOM 1386 C CA . CYS A 1 171 ? -8.216 9.758 -7.302 1.00 92.50 171 CYS A CA 1
ATOM 1387 C C . CYS A 1 171 ? -7.222 8.660 -6.858 1.00 92.50 171 CYS A C 1
ATOM 1389 O O . CYS A 1 171 ? -7.601 7.562 -6.431 1.00 92.50 171 CYS A O 1
ATOM 1391 N N . PHE A 1 172 ? -5.920 8.937 -6.936 1.00 92.25 172 PHE A N 1
ATOM 1392 C CA . PHE A 1 172 ? -4.879 7.997 -6.545 1.00 92.25 172 PHE A CA 1
ATOM 1393 C C . PHE A 1 172 ? -4.643 7.993 -5.040 1.00 92.25 172 PHE A C 1
ATOM 1395 O O . PHE A 1 172 ? -4.294 8.990 -4.411 1.00 92.25 172 PHE A O 1
ATOM 1402 N N . ARG A 1 173 ? -4.729 6.797 -4.452 1.00 89.88 173 ARG A N 1
ATOM 1403 C CA . ARG A 1 173 ? -4.211 6.552 -3.106 1.00 89.88 173 ARG A CA 1
ATOM 1404 C C . ARG A 1 173 ? -2.682 6.618 -3.146 1.00 89.88 173 ARG A C 1
ATOM 1406 O O . ARG A 1 173 ? -2.049 5.617 -3.486 1.00 89.88 173 ARG A O 1
ATOM 1413 N N . GLN A 1 174 ? -2.135 7.769 -2.751 1.00 88.25 174 GLN A N 1
ATOM 1414 C CA . GLN A 1 174 ? -0.691 7.998 -2.637 1.00 88.25 174 GLN A CA 1
ATOM 1415 C C . GLN A 1 174 ? -0.056 6.985 -1.684 1.00 88.25 174 GLN A C 1
ATOM 1417 O O . GLN A 1 174 ? 0.818 6.242 -2.099 1.00 88.25 174 GLN A O 1
ATOM 1422 N N . PHE A 1 175 ? -0.561 6.859 -0.452 1.00 88.94 175 PHE A N 1
ATOM 1423 C CA . PHE A 1 175 ? 0.019 5.966 0.557 1.00 88.94 175 PHE A CA 1
ATOM 1424 C C . PHE A 1 175 ? -0.816 4.711 0.783 1.00 88.94 175 PHE A C 1
ATOM 1426 O O . PHE A 1 175 ? -2.016 4.763 1.103 1.00 88.94 175 PHE A O 1
ATOM 1433 N N . GLN A 1 176 ? -0.168 3.552 0.680 1.00 90.31 176 GLN A N 1
ATOM 1434 C CA . GLN A 1 176 ? -0.797 2.282 1.011 1.00 90.31 176 GLN A CA 1
ATOM 1435 C C . GLN A 1 176 ? 0.144 1.350 1.772 1.00 90.31 176 GLN A C 1
ATOM 1437 O O . GLN A 1 176 ? 1.052 0.749 1.195 1.00 90.31 176 GLN A O 1
ATOM 1442 N N . PHE A 1 177 ? -0.160 1.154 3.055 1.00 90.31 177 PHE A N 1
ATOM 1443 C CA . PHE A 1 177 ? 0.446 0.105 3.864 1.00 90.31 177 PHE A CA 1
ATOM 1444 C C . PHE A 1 177 ? 0.027 -1.289 3.382 1.00 90.31 177 PHE A C 1
ATOM 1446 O O . PHE A 1 177 ? -1.108 -1.511 2.953 1.00 90.31 177 PHE A O 1
ATOM 1453 N N . GLN A 1 178 ? 0.960 -2.231 3.459 1.00 91.06 178 GLN A N 1
ATOM 1454 C CA . GLN A 1 178 ? 0.819 -3.608 3.005 1.00 91.06 178 GLN A CA 1
ATOM 1455 C C . GLN A 1 178 ? 0.966 -4.547 4.201 1.00 91.06 178 GLN A C 1
ATOM 1457 O O . GLN A 1 178 ? 1.931 -4.453 4.957 1.00 91.06 178 GLN A O 1
ATOM 1462 N N . LYS A 1 179 ? -0.002 -5.458 4.361 1.00 90.38 179 LYS A N 1
ATOM 1463 C CA . LYS A 1 179 ? -0.050 -6.477 5.427 1.00 90.38 179 LYS A CA 1
ATOM 1464 C C . LYS A 1 179 ? -0.051 -5.916 6.870 1.00 90.38 179 LYS A C 1
ATOM 1466 O O . LYS A 1 179 ? 0.059 -6.678 7.820 1.00 90.38 179 LYS A O 1
ATOM 1471 N N . THR A 1 180 ? -0.318 -4.624 7.087 1.00 91.50 180 THR A N 1
ATOM 1472 C CA . THR A 1 180 ? -0.420 -4.010 8.432 1.00 91.50 180 THR A CA 1
ATOM 1473 C C . THR A 1 180 ? -1.858 -3.976 8.968 1.00 91.50 180 THR A C 1
ATOM 1475 O O . THR A 1 180 ? -2.788 -3.885 8.160 1.00 91.50 180 THR A O 1
ATOM 1478 N N . PRO A 1 181 ? -2.083 -4.041 10.297 1.00 92.88 181 PRO A N 1
ATOM 1479 C CA . PRO A 1 181 ? -3.366 -3.775 10.962 1.00 92.88 181 PRO A CA 1
ATOM 1480 C C . PRO A 1 181 ? -4.023 -2.468 10.518 1.00 92.88 181 PRO A C 1
ATOM 1482 O O . PRO A 1 181 ? -3.360 -1.526 10.081 1.00 92.88 181 PRO A O 1
ATOM 1485 N N . SER A 1 182 ? -5.357 -2.440 10.570 1.00 92.06 182 SER A N 1
ATOM 1486 C CA . SER A 1 182 ? -6.135 -1.318 10.046 1.00 92.06 182 SER A CA 1
ATOM 1487 C C . SER A 1 182 ? -6.036 -0.112 10.970 1.00 92.06 182 SER A C 1
ATOM 1489 O O . SER A 1 182 ? -6.569 -0.124 12.076 1.00 92.06 182 SER A O 1
ATOM 1491 N N . VAL A 1 183 ? -5.463 0.982 10.470 1.00 91.81 183 VAL A N 1
ATOM 1492 C CA . VAL A 1 183 ? -5.455 2.267 11.186 1.00 91.81 183 VAL A CA 1
ATOM 1493 C C . VAL A 1 183 ? -6.881 2.778 11.440 1.00 91.81 183 VAL A C 1
ATOM 1495 O O . VAL A 1 183 ? -7.123 3.493 12.407 1.00 91.81 183 VAL A O 1
ATOM 1498 N N . THR A 1 184 ? -7.862 2.390 10.621 1.00 93.31 184 THR A N 1
ATOM 1499 C CA . THR A 1 184 ? -9.266 2.728 10.890 1.00 93.31 184 THR A CA 1
ATOM 1500 C C . THR A 1 184 ? -9.777 2.011 12.135 1.00 93.31 184 THR A C 1
ATOM 1502 O O . THR A 1 184 ? -10.421 2.646 12.957 1.00 93.31 184 THR A O 1
ATOM 1505 N N . VAL A 1 185 ? -9.454 0.724 12.317 1.00 95.69 185 VAL A N 1
ATOM 1506 C CA . VAL A 1 185 ? -9.824 -0.012 13.541 1.00 95.69 185 VAL A CA 1
ATOM 1507 C C . VAL A 1 185 ? -9.140 0.612 14.754 1.00 95.69 185 VAL A C 1
ATOM 1509 O O . VAL A 1 185 ? -9.812 0.895 15.735 1.00 95.69 185 VAL A O 1
ATOM 1512 N N . TRP A 1 186 ? -7.843 0.921 14.651 1.00 96.50 186 TRP A N 1
ATOM 1513 C CA . TRP A 1 186 ? -7.110 1.682 15.670 1.00 96.50 186 TRP A CA 1
ATOM 1514 C C . TRP A 1 186 ? -7.830 2.978 16.077 1.00 96.50 186 TRP A C 1
ATOM 1516 O O . TRP A 1 186 ? -8.011 3.246 17.259 1.00 96.50 186 TRP A O 1
ATOM 1526 N N . ARG A 1 187 ? -8.280 3.779 15.102 1.00 95.31 187 ARG A N 1
ATOM 1527 C CA . ARG A 1 187 ? -8.994 5.039 15.365 1.00 95.31 187 ARG A CA 1
ATOM 1528 C C . ARG A 1 187 ? -10.359 4.825 16.009 1.00 95.31 187 ARG A C 1
ATOM 1530 O O . ARG A 1 187 ? -10.753 5.637 16.834 1.00 95.31 187 ARG A O 1
ATOM 1537 N N . GLU A 1 188 ? -11.085 3.783 15.617 1.00 95.50 188 GLU A N 1
ATOM 1538 C CA . GLU A 1 188 ? -12.393 3.484 16.203 1.00 95.50 188 GLU A CA 1
ATOM 1539 C C . GLU A 1 188 ? -12.268 2.921 17.627 1.00 95.50 188 GLU A C 1
ATOM 1541 O O . GLU A 1 188 ? -13.091 3.266 18.464 1.00 95.50 188 GLU A O 1
ATOM 1546 N N . LEU A 1 189 ? -11.214 2.158 17.944 1.00 95.88 189 LEU A N 1
ATOM 1547 C CA . LEU A 1 189 ? -10.955 1.673 19.310 1.00 95.88 189 LEU A CA 1
ATOM 1548 C C . LEU A 1 189 ? -10.788 2.828 20.300 1.00 95.88 189 LEU A C 1
ATOM 1550 O O . LEU A 1 189 ? -11.326 2.783 21.398 1.00 95.88 189 LEU A O 1
ATOM 1554 N N . ARG A 1 190 ? -10.118 3.903 19.874 1.00 94.94 190 ARG A N 1
ATOM 1555 C CA . ARG A 1 190 ? -9.904 5.125 20.669 1.00 94.94 190 ARG A CA 1
ATOM 1556 C C . ARG A 1 190 ? -11.161 5.974 20.883 1.00 94.94 190 ARG A C 1
ATOM 1558 O O . ARG A 1 190 ? -11.079 7.036 21.485 1.00 94.94 190 ARG A O 1
ATOM 1565 N N . ARG A 1 191 ? -12.309 5.561 20.338 1.00 93.94 191 ARG A N 1
ATOM 1566 C CA . ARG A 1 191 ? -13.616 6.169 20.633 1.00 93.94 191 ARG A CA 1
ATOM 1567 C C . ARG A 1 191 ? -14.334 5.460 21.781 1.00 93.94 191 ARG A C 1
ATOM 1569 O O . ARG A 1 191 ? -15.365 5.949 22.223 1.00 93.94 191 ARG A O 1
ATOM 1576 N N . ILE A 1 192 ? -13.844 4.292 22.199 1.00 92.81 192 ILE A N 1
ATOM 1577 C CA . ILE A 1 192 ? -14.470 3.467 23.227 1.00 92.81 192 ILE A CA 1
ATOM 1578 C C . ILE A 1 192 ? -13.912 3.890 24.586 1.00 92.81 192 ILE A C 1
ATOM 1580 O O . ILE A 1 192 ? -12.768 3.583 24.920 1.00 92.81 192 ILE A O 1
ATOM 1584 N N . GLU A 1 193 ? -14.742 4.582 25.360 1.00 88.62 193 GLU A N 1
ATOM 1585 C CA . GLU A 1 193 ? -14.402 5.045 26.711 1.00 88.62 193 GLU A CA 1
ATOM 1586 C C . GLU A 1 193 ? -14.566 3.934 27.758 1.00 88.62 193 GLU A C 1
ATOM 1588 O O . GLU A 1 193 ? -13.771 3.834 28.687 1.00 88.62 193 GLU A O 1
ATOM 1593 N N . LYS A 1 194 ? -15.581 3.076 27.595 1.00 89.12 194 LYS A N 1
ATOM 1594 C CA . LYS A 1 194 ? -15.909 2.012 28.553 1.00 89.12 194 LYS A CA 1
ATOM 1595 C C . LYS A 1 194 ? -15.033 0.777 28.352 1.00 89.12 194 LYS A C 1
ATOM 1597 O O . LYS A 1 194 ? -14.780 0.375 27.216 1.00 89.12 194 LYS A O 1
ATOM 1602 N N . GLU A 1 195 ? -14.648 0.143 29.452 1.00 89.94 195 GLU A N 1
ATOM 1603 C CA . GLU A 1 195 ? -13.986 -1.164 29.446 1.00 89.94 195 GLU A CA 1
ATOM 1604 C C . GLU A 1 195 ? -14.870 -2.235 28.788 1.00 89.94 195 GLU A C 1
ATOM 1606 O O . GLU A 1 195 ? -16.100 -2.169 28.854 1.00 89.94 195 GLU A O 1
ATOM 1611 N N . GLN A 1 196 ? -14.237 -3.189 28.103 1.00 89.06 196 GLN A N 1
ATOM 1612 C CA . GLN A 1 196 ? -14.913 -4.269 27.387 1.00 89.06 196 GLN A CA 1
ATOM 1613 C C . GLN A 1 196 ? -14.626 -5.634 28.023 1.00 89.06 196 GLN A C 1
ATOM 1615 O O . GLN A 1 196 ? -13.511 -5.914 28.448 1.00 89.06 196 GLN A O 1
ATOM 1620 N N . GLU A 1 197 ? -15.623 -6.521 28.015 1.00 79.94 197 GLU A N 1
ATOM 1621 C CA . GLU A 1 197 ? -15.613 -7.798 28.753 1.00 79.94 197 GLU A CA 1
ATOM 1622 C C . GLU A 1 197 ? -14.522 -8.791 28.301 1.00 79.94 197 GLU A C 1
ATOM 1624 O O . GLU A 1 197 ? -14.054 -9.621 29.080 1.00 79.94 197 GLU A O 1
ATOM 1629 N N . PHE A 1 198 ? -14.095 -8.734 27.034 1.00 79.75 198 PHE A N 1
ATOM 1630 C CA . PHE A 1 198 ? -13.171 -9.718 26.464 1.00 79.75 198 PHE A CA 1
ATOM 1631 C C . PHE A 1 198 ? -11.714 -9.283 26.587 1.00 79.75 198 PHE A C 1
ATOM 1633 O O . PHE A 1 198 ? -11.297 -8.290 25.988 1.00 79.75 198 PHE A O 1
ATOM 1640 N N . CYS A 1 199 ? -10.898 -10.117 27.242 1.00 85.06 199 CYS A N 1
ATOM 1641 C CA . CYS A 1 199 ? -9.503 -9.805 27.563 1.00 85.06 199 CYS A CA 1
ATOM 1642 C C . CYS A 1 199 ? -8.654 -9.403 26.344 1.00 85.06 199 CYS A C 1
ATOM 1644 O O . CYS A 1 199 ? -7.825 -8.501 26.438 1.00 85.06 199 CYS A O 1
ATOM 1646 N N . LEU A 1 200 ? -8.851 -10.035 25.180 1.00 93.56 200 LEU A N 1
ATOM 1647 C CA . LEU A 1 200 ? -8.122 -9.674 23.962 1.00 93.56 200 LEU A CA 1
ATOM 1648 C C . LEU A 1 200 ? -8.641 -8.367 23.353 1.00 93.56 200 LEU A C 1
ATOM 1650 O O . LEU A 1 200 ? -7.836 -7.566 22.882 1.00 93.56 200 LEU A O 1
ATOM 1654 N N . PHE A 1 201 ? -9.957 -8.141 23.362 1.00 95.75 201 PHE A N 1
ATOM 1655 C CA . PHE A 1 201 ? -10.527 -6.896 22.853 1.00 95.75 201 PHE A CA 1
ATOM 1656 C C . PHE A 1 201 ? -10.033 -5.713 23.684 1.00 95.75 201 PHE A C 1
ATOM 1658 O O . PHE A 1 201 ? -9.542 -4.732 23.126 1.00 95.75 201 PHE A O 1
ATOM 1665 N N . GLU A 1 202 ? -10.080 -5.848 25.008 1.00 94.69 202 GLU A N 1
ATOM 1666 C CA . GLU A 1 202 ? -9.649 -4.810 25.935 1.00 94.69 202 GLU A CA 1
ATOM 1667 C C . GLU A 1 202 ? -8.143 -4.545 25.836 1.00 94.69 202 GLU A C 1
ATOM 1669 O O . GLU A 1 202 ? -7.737 -3.395 25.712 1.00 94.69 202 GLU A O 1
ATOM 1674 N N . LYS A 1 203 ? -7.296 -5.581 25.730 1.00 95.12 203 LYS A N 1
ATOM 1675 C CA . LYS A 1 203 ? -5.854 -5.403 25.454 1.00 95.12 203 LYS A CA 1
ATOM 1676 C C . LYS A 1 203 ? -5.597 -4.595 24.182 1.00 95.12 203 LYS A C 1
ATOM 1678 O O . LYS A 1 203 ? -4.705 -3.746 24.150 1.00 95.12 203 LYS A O 1
ATOM 1683 N N . ILE A 1 204 ? -6.364 -4.861 23.125 1.00 96.31 204 ILE A N 1
ATOM 1684 C CA . ILE A 1 204 ? -6.247 -4.146 21.852 1.00 96.31 204 ILE A CA 1
ATOM 1685 C C . ILE A 1 204 ? -6.752 -2.698 21.990 1.00 96.31 204 ILE A C 1
ATOM 1687 O O . ILE A 1 204 ? -6.122 -1.791 21.438 1.00 96.31 204 ILE A O 1
ATOM 1691 N N . ARG A 1 205 ? -7.845 -2.466 22.733 1.00 96.12 205 ARG A N 1
ATOM 1692 C CA . ARG A 1 205 ? -8.384 -1.130 23.040 1.00 96.12 205 ARG A CA 1
ATOM 1693 C C . ARG A 1 205 ? -7.383 -0.306 23.846 1.00 96.12 205 ARG A C 1
ATOM 1695 O O . ARG A 1 205 ? -7.028 0.781 23.404 1.00 96.12 205 ARG A O 1
ATOM 1702 N N . LEU A 1 206 ? -6.863 -0.851 24.946 1.00 95.19 206 LEU A N 1
ATOM 1703 C CA . LEU A 1 206 ? -5.863 -0.212 25.805 1.00 95.19 206 LEU A CA 1
ATOM 1704 C C . LEU A 1 206 ? -4.595 0.141 25.031 1.00 95.19 206 LEU A C 1
ATOM 1706 O O . LEU A 1 206 ? -4.106 1.261 25.137 1.00 95.19 206 LEU A O 1
ATOM 1710 N N . ALA A 1 207 ? -4.093 -0.776 24.195 1.00 96.31 207 ALA A N 1
ATOM 1711 C CA . ALA A 1 207 ? -2.943 -0.497 23.336 1.00 96.31 207 ALA A CA 1
ATOM 1712 C C . ALA A 1 207 ? -3.202 0.670 22.366 1.00 96.31 207 ALA A C 1
ATOM 1714 O O . ALA A 1 207 ? -2.291 1.447 22.071 1.00 96.31 207 ALA A O 1
ATOM 1715 N N . ALA A 1 208 ? -4.433 0.799 21.862 1.00 96.00 208 ALA A N 1
ATOM 1716 C CA . ALA A 1 208 ? -4.826 1.913 21.007 1.00 96.00 208 ALA A CA 1
ATOM 1717 C C . ALA A 1 208 ? -4.957 3.233 21.774 1.00 96.00 208 ALA A C 1
ATOM 1719 O O . ALA A 1 208 ? -4.498 4.273 21.289 1.00 96.00 208 ALA A O 1
ATOM 1720 N N . ASP A 1 209 ? -5.553 3.180 22.961 1.00 94.62 209 ASP A N 1
ATOM 1721 C CA . ASP A 1 209 ? -5.799 4.331 23.821 1.00 94.62 209 ASP A CA 1
ATOM 1722 C C . ASP A 1 209 ? -4.494 4.952 24.339 1.00 94.62 209 ASP A C 1
ATOM 1724 O O . ASP A 1 209 ? -4.246 6.140 24.129 1.00 94.62 209 ASP A O 1
ATOM 1728 N N . CYS A 1 210 ? -3.569 4.124 24.841 1.00 94.62 210 CYS A N 1
ATOM 1729 C CA . CYS A 1 210 ? -2.244 4.568 25.286 1.00 94.62 210 CYS A CA 1
ATOM 1730 C C . CYS A 1 210 ? -1.307 4.990 24.139 1.00 94.62 210 CYS A C 1
ATOM 1732 O O . CYS A 1 210 ? -0.185 5.435 24.371 1.00 94.62 210 CYS A O 1
ATOM 1734 N N . GLY A 1 211 ? -1.734 4.836 22.881 1.00 94.94 211 GLY A N 1
ATOM 1735 C CA . GLY A 1 211 ? -0.929 5.192 21.716 1.00 94.94 211 GLY A CA 1
ATOM 1736 C C . GLY A 1 211 ? 0.192 4.200 21.384 1.00 94.94 211 GLY A C 1
ATOM 1737 O O . GLY A 1 211 ? 1.006 4.482 20.504 1.00 94.94 211 GLY A O 1
ATOM 1738 N N . CYS A 1 212 ? 0.216 3.012 21.997 1.00 95.56 212 CYS A N 1
ATOM 1739 C CA . CYS A 1 212 ? 1.208 1.977 21.710 1.00 95.56 212 CYS A CA 1
ATOM 1740 C C . CYS A 1 212 ? 0.853 1.159 20.455 1.00 95.56 212 CYS A C 1
ATOM 1742 O O . CYS A 1 212 ? 0.299 0.054 20.512 1.00 95.56 212 CYS A O 1
ATOM 1744 N N . PHE A 1 213 ? 1.216 1.693 19.282 1.00 92.56 213 PHE A N 1
ATOM 1745 C CA . PHE A 1 213 ? 0.934 1.034 18.003 1.00 92.56 213 PHE A CA 1
ATOM 1746 C C . PHE A 1 213 ? 1.622 -0.329 17.867 1.00 92.56 213 PHE A C 1
ATOM 1748 O O . PHE A 1 213 ? 1.057 -1.223 17.247 1.00 92.56 213 PHE A O 1
ATOM 1755 N N . ALA A 1 214 ? 2.799 -0.520 18.472 1.00 93.25 214 ALA A N 1
ATOM 1756 C CA . ALA A 1 214 ? 3.510 -1.798 18.456 1.00 93.25 214 ALA A CA 1
ATOM 1757 C C . ALA A 1 214 ? 2.711 -2.910 19.160 1.00 93.25 214 ALA A C 1
ATOM 1759 O O . ALA A 1 214 ? 2.498 -3.978 18.584 1.00 93.25 214 ALA A O 1
ATOM 1760 N N . SER A 1 215 ? 2.191 -2.639 20.362 1.00 95.81 215 SER A N 1
ATOM 1761 C CA . SER A 1 215 ? 1.343 -3.591 21.088 1.00 95.81 215 SER A CA 1
ATOM 1762 C C . SER A 1 215 ? 0.057 -3.885 20.323 1.00 95.81 215 SER A C 1
ATOM 1764 O O . SER A 1 215 ? -0.295 -5.048 20.145 1.00 95.81 215 SER A O 1
ATOM 1766 N N . TYR A 1 216 ? -0.611 -2.860 19.789 1.00 96.44 216 TYR A N 1
ATOM 1767 C CA . TYR A 1 216 ? -1.779 -3.059 18.927 1.00 96.44 216 TYR A CA 1
ATOM 1768 C C . TYR A 1 216 ? -1.454 -3.912 17.704 1.00 96.44 216 TYR A C 1
ATOM 1770 O O . TYR A 1 216 ? -2.212 -4.816 17.356 1.00 96.44 216 TYR A O 1
ATOM 1778 N N . PHE A 1 217 ? -0.321 -3.642 17.057 1.00 94.44 217 PHE A N 1
ATOM 1779 C CA . PHE A 1 217 ? 0.113 -4.373 15.881 1.00 94.44 217 PHE A CA 1
ATOM 1780 C C . PHE A 1 217 ? 0.253 -5.864 16.194 1.00 94.44 217 PHE A C 1
ATOM 1782 O O . PHE A 1 217 ? -0.293 -6.696 15.467 1.00 94.44 217 PHE A O 1
ATOM 1789 N N . ASN A 1 218 ? 0.912 -6.185 17.308 1.00 94.56 218 ASN A N 1
ATOM 1790 C CA . ASN A 1 218 ? 1.119 -7.552 17.776 1.00 94.56 218 ASN A CA 1
ATOM 1791 C C . ASN A 1 218 ? -0.201 -8.239 18.143 1.00 94.56 218 ASN A C 1
ATOM 1793 O O . ASN A 1 218 ? -0.500 -9.303 17.600 1.00 94.56 218 ASN A O 1
ATOM 1797 N N . TRP A 1 219 ? -1.037 -7.611 18.977 1.00 95.44 219 TRP A N 1
ATOM 1798 C CA . TRP A 1 219 ? -2.319 -8.188 19.400 1.00 95.44 219 TRP A CA 1
ATOM 1799 C C . TRP A 1 219 ? -3.322 -8.356 18.250 1.00 95.44 219 TRP A C 1
ATOM 1801 O O . TRP A 1 219 ? -4.160 -9.252 18.283 1.00 95.44 219 TRP A O 1
ATOM 1811 N N . MET A 1 220 ? -3.202 -7.566 17.180 1.00 95.31 220 MET A N 1
ATOM 1812 C CA . MET A 1 220 ? -3.977 -7.724 15.942 1.00 95.31 220 MET A CA 1
ATOM 1813 C C . MET A 1 220 ? -3.457 -8.842 15.016 1.00 95.31 220 MET A C 1
ATOM 1815 O O . MET A 1 220 ? -3.938 -8.975 13.883 1.00 95.31 220 MET A O 1
ATOM 1819 N N . GLY A 1 221 ? -2.480 -9.636 15.467 1.00 92.44 221 GLY A N 1
ATOM 1820 C CA . GLY A 1 221 ? -1.877 -10.750 14.727 1.00 92.44 221 GLY A CA 1
ATOM 1821 C C . GLY A 1 221 ? -0.704 -10.361 13.821 1.00 92.44 221 GLY A C 1
ATOM 1822 O O . GLY A 1 221 ? -0.315 -11.127 12.934 1.00 92.44 221 GLY A O 1
ATOM 1823 N N . GLY A 1 222 ? -0.159 -9.157 14.003 1.00 91.81 222 GLY A N 1
ATOM 1824 C CA . GLY A 1 222 ? 1.000 -8.652 13.279 1.00 91.81 222 GLY A CA 1
ATOM 1825 C C . GLY A 1 222 ? 0.842 -8.656 11.756 1.00 91.81 222 GLY A C 1
ATOM 1826 O O . GLY A 1 222 ? -0.255 -8.479 11.212 1.00 91.81 222 GLY A O 1
ATOM 1827 N N . HIS A 1 223 ? 1.958 -8.864 11.053 1.00 88.69 223 HIS A N 1
ATOM 1828 C CA . HIS A 1 223 ? 1.996 -8.940 9.587 1.00 88.69 223 HIS A CA 1
ATOM 1829 C C . HIS A 1 223 ? 1.690 -10.332 9.017 1.00 88.69 223 HIS A C 1
ATOM 1831 O O . HIS A 1 223 ? 1.438 -10.464 7.820 1.00 88.69 223 HIS A O 1
ATOM 1837 N N . ARG A 1 224 ? 1.739 -11.379 9.851 1.00 87.50 224 ARG A N 1
ATOM 1838 C CA . ARG A 1 224 ? 1.548 -12.774 9.420 1.00 87.50 224 ARG A CA 1
ATOM 1839 C C . ARG A 1 224 ? 0.068 -13.128 9.278 1.00 87.50 224 ARG A C 1
ATOM 1841 O O . ARG A 1 224 ? -0.302 -13.918 8.411 1.00 87.50 224 ARG A O 1
ATOM 1848 N N . LEU A 1 225 ? -0.794 -12.529 10.101 1.00 91.44 225 LEU A N 1
ATOM 1849 C CA . LEU A 1 225 ? -2.220 -12.823 10.083 1.00 91.44 225 LEU A CA 1
ATOM 1850 C C . LEU A 1 225 ? -2.926 -12.125 8.912 1.00 91.44 225 LEU A C 1
ATOM 1852 O O . LEU A 1 225 ? -2.866 -10.903 8.749 1.00 91.44 225 LEU A O 1
ATOM 1856 N N . LYS A 1 226 ? -3.658 -12.906 8.108 1.00 88.50 226 LYS A N 1
ATOM 1857 C CA . LYS A 1 226 ? -4.476 -12.384 7.001 1.00 88.50 226 LYS A CA 1
ATOM 1858 C C . LYS A 1 226 ? -5.512 -11.389 7.530 1.00 88.50 226 LYS A C 1
ATOM 1860 O O . LYS A 1 226 ? -6.141 -11.640 8.553 1.00 88.50 226 LYS A O 1
ATOM 1865 N N . GLN A 1 227 ? -5.785 -10.322 6.772 1.00 87.06 227 GLN A N 1
ATOM 1866 C CA . GLN A 1 227 ? -6.752 -9.273 7.146 1.00 87.06 227 GLN A CA 1
ATOM 1867 C C . GLN A 1 227 ? -8.110 -9.836 7.601 1.00 87.06 227 GLN A C 1
ATOM 1869 O O . GLN A 1 227 ? -8.683 -9.366 8.580 1.00 87.06 227 GLN A O 1
ATOM 1874 N N . ARG A 1 228 ? -8.614 -10.862 6.903 1.00 89.25 228 ARG A N 1
ATOM 1875 C CA . ARG A 1 228 ? -9.896 -11.517 7.208 1.00 89.25 228 ARG A CA 1
ATOM 1876 C C . ARG A 1 228 ? -9.899 -12.329 8.505 1.00 89.25 228 ARG A C 1
ATOM 1878 O O . ARG A 1 228 ? -10.975 -12.607 9.012 1.00 89.25 228 ARG A O 1
ATOM 1885 N N . ASN A 1 229 ? -8.737 -12.686 9.038 1.00 92.62 229 ASN A N 1
ATOM 1886 C CA . ASN A 1 229 ? -8.608 -13.483 10.258 1.00 92.62 229 ASN A CA 1
ATOM 1887 C C . ASN A 1 229 ? -8.249 -12.617 11.472 1.00 92.62 229 ASN A C 1
ATOM 1889 O O . ASN A 1 229 ? -8.044 -13.151 12.553 1.00 92.62 229 ASN A O 1
ATOM 1893 N N . ARG A 1 230 ? -8.150 -11.292 11.303 1.00 94.12 230 ARG A N 1
ATOM 1894 C CA . ARG A 1 230 ? -7.819 -10.386 12.403 1.00 94.12 230 ARG A CA 1
ATOM 1895 C C . ARG A 1 230 ? -8.915 -10.369 13.472 1.00 94.12 230 ARG A C 1
ATOM 1897 O O . ARG A 1 230 ? -10.090 -10.448 13.103 1.00 94.12 230 ARG A O 1
ATOM 1904 N N . PRO A 1 231 ? -8.533 -10.233 14.758 1.00 95.12 231 PRO A N 1
ATOM 1905 C CA . PRO A 1 231 ? -9.442 -10.416 15.889 1.00 95.12 231 PRO A CA 1
ATOM 1906 C C . PRO A 1 231 ? -10.556 -9.371 15.926 1.00 95.12 231 PRO A C 1
ATOM 1908 O O . PRO A 1 231 ? -11.691 -9.720 16.226 1.00 95.12 231 PRO A O 1
ATOM 1911 N N . ILE A 1 232 ? -10.245 -8.119 15.570 1.00 95.62 232 ILE A N 1
ATOM 1912 C CA . ILE A 1 232 ? -11.200 -7.006 15.530 1.00 95.62 232 ILE A CA 1
ATOM 1913 C C . ILE A 1 232 ? -11.301 -6.454 14.108 1.00 95.62 232 ILE A C 1
ATOM 1915 O O . ILE A 1 232 ? -10.298 -6.250 13.414 1.00 95.62 232 ILE A O 1
ATOM 1919 N N . LYS A 1 233 ? -12.530 -6.189 13.670 1.00 95.38 233 LYS A N 1
ATOM 1920 C CA . LYS A 1 233 ? -12.872 -5.647 12.354 1.00 95.38 233 LYS A CA 1
ATOM 1921 C C . LYS A 1 233 ? -13.857 -4.496 12.496 1.00 95.38 233 LYS A C 1
ATOM 1923 O O . LYS A 1 233 ? -14.476 -4.302 13.536 1.00 95.38 233 LYS A O 1
ATOM 1928 N N . LEU A 1 234 ? -13.999 -3.736 11.416 1.00 95.56 234 LEU A N 1
ATOM 1929 C CA . LEU A 1 234 ? -15.021 -2.701 11.327 1.00 95.56 234 LEU A CA 1
ATOM 1930 C C . LEU A 1 234 ? -16.400 -3.351 11.235 1.00 95.56 234 LEU A C 1
ATOM 1932 O O . LEU A 1 234 ? -16.610 -4.254 10.422 1.00 95.56 234 LEU A O 1
ATOM 1936 N N . PHE A 1 235 ? -17.321 -2.852 12.047 1.00 95.31 235 PHE A N 1
ATOM 1937 C CA . PHE A 1 235 ? -18.740 -3.134 11.942 1.00 95.31 235 PHE A CA 1
ATOM 1938 C C . PHE A 1 235 ? -19.390 -2.051 11.076 1.00 95.31 235 PHE A C 1
ATOM 1940 O O . PHE A 1 235 ? -19.218 -0.852 11.322 1.00 95.31 235 PHE A O 1
ATOM 1947 N N . TYR A 1 236 ? -20.095 -2.483 10.031 1.00 94.50 236 TYR A N 1
ATOM 1948 C CA . TYR A 1 236 ? -20.753 -1.604 9.072 1.00 94.50 236 TYR A CA 1
ATOM 1949 C C . TYR A 1 236 ? -22.266 -1.733 9.182 1.00 94.50 236 TYR A C 1
ATOM 1951 O O . TYR A 1 236 ? -22.792 -2.842 9.184 1.00 94.50 236 TYR A O 1
ATOM 1959 N N . GLU A 1 237 ? -22.944 -0.597 9.158 1.00 92.88 237 GLU A N 1
ATOM 1960 C CA . GLU A 1 237 ? -24.390 -0.490 9.018 1.00 92.88 237 GLU A CA 1
ATOM 1961 C C . GLU A 1 237 ? -24.722 0.008 7.605 1.00 92.88 237 GLU A C 1
ATOM 1963 O O . GLU A 1 237 ? -23.956 0.771 7.003 1.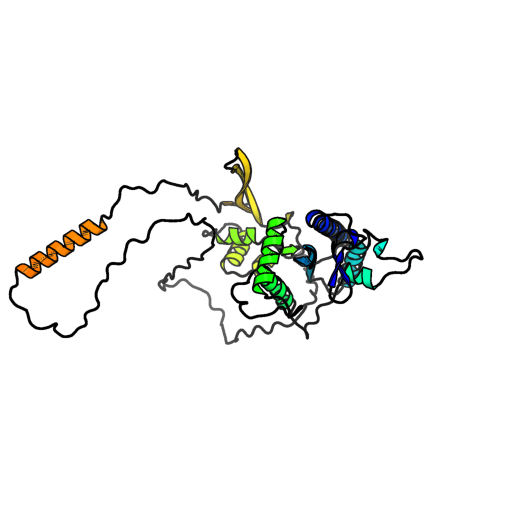00 92.88 237 GLU A O 1
ATOM 1968 N N . ARG A 1 238 ? -25.841 -0.455 7.040 1.00 91.56 238 ARG A N 1
ATOM 1969 C CA . ARG A 1 238 ? -26.352 0.065 5.767 1.00 91.56 238 ARG A CA 1
ATOM 1970 C C . ARG A 1 238 ? -27.225 1.275 6.058 1.00 91.56 238 ARG A C 1
ATOM 1972 O O . ARG A 1 238 ? -28.142 1.187 6.861 1.00 91.56 238 ARG A O 1
ATOM 1979 N N . SER A 1 239 ? -26.932 2.382 5.394 1.00 87.56 239 SER A N 1
ATOM 1980 C CA . SER A 1 239 ? -27.702 3.619 5.488 1.00 87.56 239 SER A CA 1
ATOM 1981 C C . SER A 1 239 ? -27.859 4.196 4.095 1.00 87.56 239 SER A C 1
ATOM 1983 O O . SER A 1 239 ? -26.941 4.096 3.283 1.00 87.56 239 SER A O 1
ATOM 1985 N N . GLU A 1 240 ? -28.981 4.852 3.838 1.00 88.81 240 GLU A N 1
ATOM 1986 C CA . GLU A 1 240 ? -29.127 5.674 2.640 1.00 88.81 240 GLU A CA 1
ATOM 1987 C C . GLU A 1 240 ? -28.279 6.942 2.778 1.00 88.81 240 GLU A C 1
ATOM 1989 O O . GLU A 1 240 ? -28.171 7.521 3.868 1.00 88.81 240 GLU A O 1
ATOM 1994 N N . ASN A 1 241 ? -27.609 7.332 1.694 1.00 87.06 241 ASN A N 1
ATOM 1995 C CA . ASN A 1 241 ? -26.921 8.615 1.610 1.00 87.06 241 ASN A CA 1
ATOM 1996 C C . ASN A 1 241 ? -27.898 9.722 1.164 1.00 87.06 241 ASN A C 1
ATOM 1998 O O . ASN A 1 241 ? -29.076 9.484 0.916 1.00 87.06 241 ASN A O 1
ATOM 2002 N N . HIS A 1 242 ? -27.401 10.956 1.043 1.00 83.94 242 HIS A N 1
ATOM 2003 C CA . HIS A 1 242 ? -28.198 12.094 0.565 1.00 83.94 242 HIS A CA 1
ATOM 2004 C C . HIS A 1 242 ? -28.772 11.895 -0.853 1.00 83.94 242 HIS A C 1
ATOM 2006 O O . HIS A 1 242 ? -29.760 12.526 -1.208 1.00 83.94 242 HIS A O 1
ATOM 2012 N N . TYR A 1 243 ? -28.174 10.998 -1.637 1.00 89.50 243 TYR A N 1
ATOM 2013 C CA . TYR A 1 243 ? -28.568 10.657 -3.001 1.00 89.50 243 TYR A CA 1
ATOM 2014 C C . TYR A 1 243 ? -29.445 9.394 -3.069 1.00 89.50 243 TYR A C 1
ATOM 2016 O O . TYR A 1 243 ? -29.619 8.844 -4.148 1.00 89.50 243 TYR A O 1
ATOM 2024 N N . GLN A 1 244 ? -29.993 8.936 -1.932 1.00 87.25 244 GLN A N 1
ATOM 2025 C CA . GLN A 1 244 ? -30.857 7.746 -1.819 1.00 87.25 244 GLN A CA 1
ATOM 2026 C C . GLN A 1 244 ? -30.168 6.424 -2.198 1.00 87.25 244 GLN A C 1
ATOM 2028 O O . GLN A 1 244 ? -30.814 5.408 -2.444 1.00 87.25 244 GLN A O 1
ATOM 2033 N N . GLU A 1 245 ? -28.837 6.395 -2.206 1.00 90.94 245 GLU A N 1
ATOM 2034 C CA . GLU A 1 245 ? -28.080 5.173 -2.445 1.00 90.94 245 GLU A CA 1
ATOM 2035 C C . GLU A 1 245 ? -27.795 4.462 -1.122 1.00 90.94 245 GLU A C 1
ATOM 2037 O O . GLU A 1 245 ? -27.350 5.072 -0.142 1.00 90.94 245 GLU A O 1
ATOM 2042 N N . LEU A 1 246 ? -27.979 3.142 -1.102 1.00 90.44 246 LEU A N 1
ATOM 2043 C CA . LEU A 1 246 ? -27.626 2.308 0.043 1.00 90.44 246 LEU A CA 1
ATOM 2044 C C . LEU A 1 246 ? -26.103 2.177 0.167 1.00 90.44 246 LEU A C 1
ATOM 2046 O O . LEU A 1 246 ? -25.460 1.398 -0.541 1.00 90.44 246 LEU A O 1
ATOM 2050 N N . VAL A 1 247 ? -25.518 2.895 1.126 1.00 90.88 247 VAL A N 1
ATOM 2051 C CA . VAL A 1 247 ? -24.078 2.890 1.402 1.00 90.88 247 VAL A CA 1
ATOM 2052 C C . VAL A 1 247 ? -23.744 2.175 2.710 1.00 90.88 247 VAL A C 1
ATOM 2054 O O . VAL A 1 247 ? -24.506 2.169 3.678 1.00 90.88 247 VAL A O 1
ATOM 2057 N N . LYS A 1 248 ? -22.553 1.565 2.763 1.00 91.38 248 LYS A N 1
ATOM 2058 C CA . LYS A 1 248 ? -22.002 0.990 3.999 1.00 91.38 248 LYS A CA 1
ATOM 2059 C C . LYS A 1 248 ? -21.315 2.083 4.807 1.00 91.38 248 LYS A C 1
ATOM 2061 O O . LYS A 1 248 ? -20.299 2.627 4.376 1.00 91.38 248 LYS A O 1
ATOM 2066 N N . LYS A 1 249 ? -21.822 2.357 6.005 1.00 90.12 249 LYS A N 1
ATOM 2067 C CA . LYS A 1 249 ? -21.242 3.312 6.950 1.00 90.12 249 LYS A CA 1
ATOM 2068 C C . LYS A 1 249 ? -20.621 2.562 8.119 1.00 90.12 249 LYS A C 1
ATOM 2070 O O . LYS A 1 249 ? -21.210 1.623 8.641 1.00 90.12 249 LYS A O 1
ATOM 2075 N N . THR A 1 250 ? -19.416 2.950 8.529 1.00 92.56 250 THR A N 1
ATOM 2076 C CA . THR A 1 250 ? -18.821 2.419 9.763 1.00 92.56 250 THR A CA 1
ATOM 2077 C C . THR A 1 250 ? -19.719 2.801 10.938 1.00 92.56 250 THR A C 1
ATOM 2079 O O . THR A 1 250 ? -19.955 3.990 11.139 1.00 92.56 250 THR A O 1
ATOM 2082 N N . ALA A 1 251 ? -20.205 1.817 11.688 1.00 92.75 251 ALA A N 1
ATOM 2083 C CA . ALA A 1 251 ? -21.036 2.011 12.879 1.00 92.75 251 ALA A CA 1
ATOM 2084 C C . ALA A 1 251 ? -20.277 1.675 14.172 1.00 92.75 251 ALA A C 1
ATOM 2086 O O . ALA A 1 251 ? -20.559 2.237 15.231 1.00 92.75 251 ALA A O 1
ATOM 2087 N N . GLY A 1 252 ? -19.278 0.795 14.080 1.00 94.69 252 GLY A N 1
ATOM 2088 C CA . GLY A 1 252 ? -18.545 0.333 15.246 1.00 94.69 252 GLY A CA 1
ATOM 2089 C C . GLY A 1 252 ? -17.424 -0.638 14.925 1.00 94.69 252 GLY A C 1
ATOM 2090 O O . GLY A 1 252 ? -16.870 -0.667 13.819 1.00 94.69 252 GLY A O 1
ATOM 2091 N N . LEU A 1 253 ? -17.137 -1.477 15.909 1.00 95.62 253 LEU A N 1
ATOM 2092 C CA . LEU A 1 253 ? -16.183 -2.568 15.841 1.00 95.62 253 LEU A CA 1
ATOM 2093 C C . LEU A 1 253 ? -16.863 -3.878 16.205 1.00 95.62 253 LEU A C 1
ATOM 2095 O O . LEU A 1 253 ? -17.744 -3.916 17.052 1.00 95.62 253 LEU A O 1
ATOM 2099 N N . THR A 1 254 ? -16.435 -4.957 15.566 1.00 95.00 254 THR A N 1
ATOM 2100 C CA . THR A 1 254 ? -16.895 -6.311 15.870 1.00 95.00 254 THR A CA 1
ATOM 2101 C C . THR A 1 254 ? -15.706 -7.257 15.887 1.00 95.00 254 THR A C 1
ATOM 2103 O O . THR A 1 254 ? -14.783 -7.129 15.074 1.00 95.00 254 THR A O 1
ATOM 2106 N N . GLY A 1 255 ? -15.685 -8.180 16.837 1.00 92.50 255 GLY A N 1
ATOM 2107 C CA . GLY A 1 255 ? -14.560 -9.076 17.034 1.00 92.50 255 GLY A CA 1
ATOM 2108 C C . GLY A 1 255 ? -14.555 -9.709 18.411 1.00 92.50 255 GLY A C 1
ATOM 2109 O O . GLY A 1 255 ? -15.114 -9.155 19.350 1.00 92.50 255 GLY A O 1
ATOM 2110 N N . VAL A 1 256 ? -13.897 -10.864 18.527 1.00 90.06 256 VAL A N 1
ATOM 2111 C CA . VAL A 1 256 ? -13.719 -11.565 19.813 1.00 90.06 256 VAL A CA 1
ATOM 2112 C C . VAL A 1 256 ? -15.058 -11.794 20.546 1.00 90.06 256 VAL A C 1
ATOM 2114 O O . VAL A 1 256 ? -15.140 -11.665 21.755 1.00 90.06 256 VAL A O 1
ATOM 2117 N N . GLY A 1 257 ? -16.129 -12.095 19.804 1.00 87.31 257 GLY A N 1
ATOM 2118 C CA . GLY A 1 257 ? -17.453 -12.383 20.374 1.00 87.31 257 GLY A CA 1
ATOM 2119 C C . GLY A 1 257 ? -18.338 -11.167 20.673 1.00 87.31 257 GLY A C 1
ATOM 2120 O O . GLY A 1 257 ? -19.514 -11.365 20.952 1.00 87.31 257 GLY A O 1
ATOM 2121 N N . ILE A 1 258 ? -17.837 -9.931 20.543 1.00 92.31 258 ILE A N 1
ATOM 2122 C CA . ILE A 1 258 ? -18.619 -8.711 20.814 1.00 92.31 258 ILE A CA 1
ATOM 2123 C C . ILE A 1 258 ? -18.721 -7.782 19.617 1.00 92.31 258 ILE A C 1
ATOM 2125 O O . ILE A 1 258 ? -17.915 -7.813 18.683 1.00 92.31 258 ILE A O 1
ATOM 2129 N N . THR A 1 259 ? -19.731 -6.917 19.674 1.00 94.31 259 THR A N 1
ATOM 2130 C CA . THR A 1 259 ? -19.884 -5.774 18.780 1.00 94.31 259 THR A CA 1
ATOM 2131 C C . THR A 1 259 ? -20.097 -4.524 19.619 1.00 94.31 259 THR A C 1
ATOM 2133 O O . THR A 1 259 ? -21.004 -4.478 20.442 1.00 94.31 259 THR A O 1
ATOM 2136 N N . VAL A 1 260 ? -19.258 -3.516 19.397 1.00 93.50 260 VAL A N 1
ATOM 2137 C CA . VAL A 1 260 ? -19.266 -2.247 20.128 1.00 93.50 260 VAL A CA 1
ATOM 2138 C C . VAL A 1 260 ? -19.550 -1.129 19.137 1.00 93.50 260 VAL A C 1
ATOM 2140 O O . VAL A 1 260 ? -18.803 -0.945 18.170 1.00 93.50 260 VAL A O 1
ATOM 2143 N N . LEU A 1 261 ? -20.627 -0.380 19.359 1.00 93.62 261 LEU A N 1
ATOM 2144 C CA . LEU A 1 261 ? -20.973 0.781 18.544 1.00 93.62 261 LEU A CA 1
ATOM 2145 C C . LEU A 1 261 ? -20.144 1.989 18.991 1.00 93.62 261 LEU A C 1
ATOM 2147 O O . LEU A 1 261 ? -20.025 2.280 20.174 1.00 93.62 261 LEU A O 1
ATOM 2151 N N . THR A 1 262 ? -19.542 2.693 18.034 1.00 92.06 262 THR A N 1
ATOM 2152 C CA . THR A 1 262 ? -18.647 3.838 18.305 1.00 92.06 262 THR A CA 1
ATOM 2153 C C . THR A 1 262 ? -19.196 5.153 17.756 1.00 92.06 262 THR A C 1
ATOM 2155 O O . THR A 1 262 ? -18.627 6.221 17.994 1.00 92.06 262 THR A O 1
ATOM 2158 N N . ARG A 1 263 ? -20.282 5.099 16.973 1.00 86.25 263 ARG A N 1
ATOM 2159 C CA . ARG A 1 263 ? -20.836 6.239 16.224 1.00 86.25 263 ARG A CA 1
ATOM 2160 C C . ARG A 1 263 ? -22.333 6.423 16.442 1.00 86.25 263 ARG A C 1
ATOM 2162 O O . ARG A 1 263 ? -23.093 6.589 15.493 1.00 86.25 263 ARG A O 1
ATOM 2169 N N . GLU A 1 264 ? -22.735 6.436 17.703 1.00 81.81 264 GLU A N 1
ATOM 2170 C CA . GLU A 1 264 ? -24.136 6.596 18.111 1.00 81.81 264 GLU A CA 1
ATOM 2171 C C . GLU A 1 264 ? -24.637 8.040 17.946 1.00 81.81 264 GLU A C 1
ATOM 2173 O O . GLU A 1 264 ? -25.807 8.283 17.652 1.00 81.81 264 GLU A O 1
ATOM 2178 N N . LYS A 1 265 ? -23.737 9.024 18.074 1.00 81.62 265 LYS A N 1
ATOM 2179 C CA . LYS A 1 265 ? -24.077 10.448 17.956 1.00 81.62 265 LYS A CA 1
ATOM 2180 C C . LYS A 1 265 ? -24.383 10.814 16.499 1.00 81.62 265 LYS A C 1
ATOM 2182 O O . LYS A 1 265 ? -23.494 10.798 15.642 1.00 81.62 265 LYS A O 1
ATOM 2187 N N . LYS A 1 266 ? -25.633 11.199 16.231 1.00 76.62 266 LYS A N 1
ATOM 2188 C CA . LYS A 1 266 ? -26.071 11.767 14.949 1.00 76.62 266 LYS A CA 1
ATOM 2189 C C . LYS A 1 266 ? -26.076 13.290 15.050 1.00 76.62 266 LYS A C 1
ATOM 2191 O O . LYS A 1 266 ? -26.743 13.857 15.906 1.00 76.62 266 LYS A O 1
ATOM 2196 N N . TRP A 1 267 ? -25.326 13.942 14.168 1.00 77.94 267 TRP A N 1
ATOM 2197 C CA . TRP A 1 267 ? -25.343 15.395 14.030 1.00 77.94 267 TRP A CA 1
ATOM 2198 C C . TRP A 1 267 ? -26.379 15.777 12.977 1.00 77.94 267 TRP A C 1
ATOM 2200 O O . TRP A 1 267 ? -26.324 15.268 11.857 1.00 77.94 267 TRP A O 1
ATOM 2210 N N . ALA A 1 268 ? -27.309 16.656 13.341 1.00 79.62 268 ALA A N 1
ATOM 2211 C CA . ALA A 1 268 ? -28.279 17.242 12.427 1.00 79.62 268 ALA A CA 1
ATOM 2212 C C . ALA A 1 268 ? -27.955 18.725 12.229 1.00 79.62 268 ALA A C 1
ATOM 2214 O O . ALA A 1 268 ? -27.595 19.420 13.180 1.00 79.62 268 ALA A O 1
ATOM 2215 N N . LEU A 1 269 ? -28.082 19.208 10.993 1.00 83.75 269 LEU A N 1
ATOM 2216 C CA . LEU A 1 269 ? -28.051 20.641 10.730 1.00 83.75 269 LEU A CA 1
ATOM 2217 C C . LEU A 1 269 ? -29.357 21.233 11.253 1.00 83.75 269 LEU A C 1
ATOM 2219 O O . LEU A 1 269 ? -30.428 20.963 10.715 1.00 83.75 269 LEU A O 1
ATOM 2223 N N . VAL A 1 270 ? -29.259 22.028 12.309 1.00 86.38 270 VAL A N 1
ATOM 2224 C CA . VAL A 1 270 ? -30.387 22.780 12.858 1.00 86.38 270 VAL A CA 1
ATOM 2225 C C . VAL A 1 270 ? -30.221 24.234 12.428 1.00 86.38 270 VAL A C 1
ATOM 2227 O O . VAL A 1 270 ? -29.100 24.749 12.390 1.00 86.38 270 VAL A O 1
ATOM 2230 N N . LYS A 1 271 ? -31.322 24.908 12.070 1.00 83.06 271 LYS A N 1
ATOM 2231 C CA . 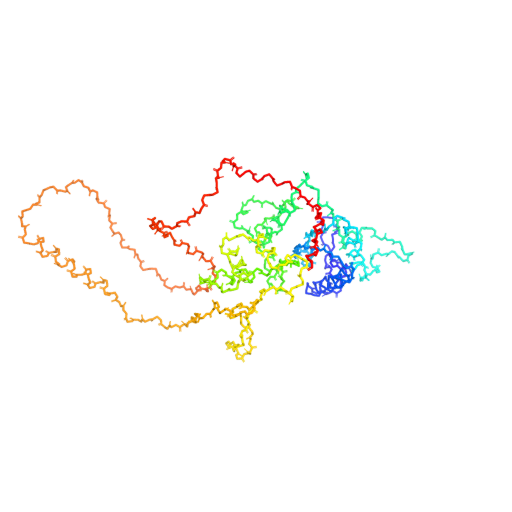LYS A 1 271 ? -31.285 26.361 11.865 1.00 83.06 271 LYS A CA 1
ATOM 2232 C C . LYS A 1 271 ? -30.803 27.001 13.164 1.00 83.06 271 LYS A C 1
ATOM 2234 O O . LYS A 1 271 ? -31.296 26.666 14.234 1.00 83.06 271 LYS A O 1
ATOM 2239 N N . LYS A 1 272 ? -29.834 27.911 13.069 1.00 78.38 272 LYS A N 1
ATOM 2240 C CA . LYS A 1 272 ? -29.409 28.709 14.219 1.00 78.38 272 LYS A CA 1
ATOM 2241 C C . LYS A 1 272 ? -30.627 29.482 14.720 1.00 78.38 272 LYS A C 1
ATOM 2243 O O . LYS A 1 272 ? -31.166 30.291 13.964 1.00 78.38 272 LYS A O 1
ATOM 2248 N N . ASP A 1 273 ? -31.053 29.227 15.954 1.00 72.06 273 ASP A N 1
ATOM 2249 C CA . ASP A 1 273 ? -32.147 29.983 16.551 1.00 72.06 273 ASP A CA 1
ATOM 2250 C C . ASP A 1 273 ? -31.785 31.470 16.551 1.00 72.06 273 ASP A C 1
ATOM 2252 O O . ASP A 1 273 ? -30.774 31.901 17.106 1.00 72.06 273 ASP A O 1
ATOM 2256 N N . VAL A 1 274 ? -32.628 32.270 15.900 1.00 60.72 274 VAL A N 1
ATOM 2257 C CA . VAL A 1 274 ? -32.538 33.740 15.900 1.00 60.72 274 VAL A CA 1
ATOM 2258 C C . VAL A 1 274 ? -33.066 34.307 17.236 1.00 60.72 274 VAL A C 1
ATOM 2260 O O . VAL A 1 274 ? -33.005 35.507 17.492 1.00 60.72 274 VAL A O 1
ATOM 2263 N N . GLY A 1 275 ? -33.555 33.438 18.126 1.00 58.00 275 GLY A N 1
ATOM 2264 C CA . GLY A 1 275 ? -34.264 33.771 19.356 1.00 58.00 275 GLY A CA 1
ATOM 2265 C C . GLY A 1 275 ? -33.457 33.574 20.636 1.00 58.00 275 GLY A C 1
ATOM 2266 O O . GLY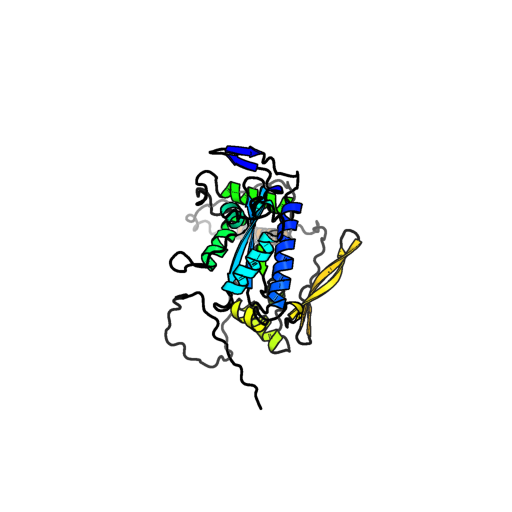 A 1 275 ? -33.952 32.962 21.572 1.00 58.00 275 GLY A O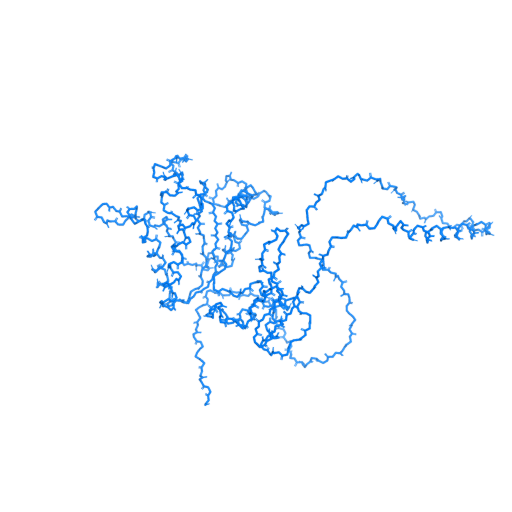 1
ATOM 2267 N N . THR A 1 276 ? -32.232 34.088 20.720 1.00 48.59 276 THR A N 1
ATOM 2268 C CA . THR A 1 276 ? -31.654 34.479 22.020 1.00 48.59 276 THR A CA 1
ATOM 2269 C C . THR A 1 276 ? -30.548 35.501 21.791 1.00 48.59 276 THR A C 1
ATOM 2271 O O . THR A 1 276 ? -29.361 35.196 21.829 1.00 48.59 276 THR A O 1
ATOM 2274 N N . LYS A 1 277 ? -30.937 36.758 21.543 1.00 48.16 277 LYS A N 1
ATOM 2275 C CA . LYS A 1 277 ? -30.054 37.873 21.894 1.00 48.16 277 LYS A CA 1
ATOM 2276 C C . LYS A 1 277 ? -29.923 37.874 23.415 1.00 48.16 277 LYS A C 1
ATOM 2278 O O . LYS A 1 277 ? -30.774 38.400 24.120 1.00 48.16 277 LYS A O 1
ATOM 2283 N N . ASP A 1 278 ? -28.880 37.205 23.881 1.00 50.84 278 ASP A N 1
ATOM 2284 C CA . ASP A 1 278 ? -28.098 37.558 25.054 1.00 50.84 278 ASP A CA 1
ATOM 2285 C C . ASP A 1 278 ? -28.899 37.962 26.297 1.00 50.84 278 ASP A C 1
ATOM 2287 O O . ASP A 1 278 ? -28.961 39.138 26.667 1.00 50.84 278 ASP A O 1
ATOM 2291 N N . ASN A 1 279 ? -29.337 36.963 27.070 1.00 48.97 279 ASN A N 1
ATOM 2292 C CA . ASN A 1 279 ? -29.550 37.138 28.514 1.00 48.97 279 ASN A CA 1
ATOM 2293 C C . ASN A 1 279 ? -28.310 37.749 29.209 1.00 48.97 279 ASN A C 1
ATOM 2295 O O . ASN A 1 279 ? -28.435 38.381 30.256 1.00 48.97 279 ASN A O 1
ATOM 2299 N N . VAL A 1 280 ? -27.131 37.668 28.581 1.00 53.09 280 VAL A N 1
ATOM 2300 C CA . VAL A 1 280 ? -25.909 38.372 28.990 1.00 53.09 280 VAL A CA 1
ATOM 2301 C C . VAL A 1 280 ? -26.095 39.899 28.984 1.00 53.09 280 VAL A C 1
ATOM 2303 O O . VAL A 1 280 ? -25.666 40.561 29.925 1.00 53.09 280 VAL A O 1
ATOM 2306 N N . THR A 1 281 ? -26.805 40.486 28.009 1.00 51.91 281 THR A N 1
ATOM 2307 C CA . THR A 1 281 ? -27.030 41.949 27.987 1.00 51.91 281 THR A CA 1
ATOM 2308 C C . THR A 1 281 ? -27.968 42.444 29.085 1.00 51.91 281 THR A C 1
ATOM 2310 O O . THR A 1 281 ? -27.777 43.555 29.583 1.00 51.91 281 THR A O 1
ATOM 2313 N N . ASN A 1 282 ? -28.937 41.634 29.520 1.00 51.94 282 ASN A N 1
ATOM 2314 C CA . ASN A 1 282 ? -29.832 42.004 30.620 1.00 51.94 282 ASN A CA 1
ATOM 2315 C C . ASN A 1 282 ? -29.145 41.879 31.985 1.00 51.94 282 ASN A C 1
ATOM 2317 O O . ASN A 1 282 ? -29.311 42.767 32.820 1.00 51.94 282 ASN A O 1
ATOM 2321 N N . VAL A 1 283 ? -28.305 40.857 32.184 1.00 54.84 283 VAL A N 1
ATOM 2322 C CA . VAL A 1 283 ? -27.495 40.710 33.407 1.00 54.84 283 VAL A CA 1
ATOM 2323 C C . VAL A 1 283 ? -26.456 41.832 33.511 1.00 54.84 283 VAL A C 1
ATOM 2325 O O . VAL A 1 283 ? -26.348 42.475 34.554 1.00 54.84 283 VAL A O 1
ATOM 2328 N N . VAL A 1 284 ? -25.763 42.160 32.414 1.00 56.50 284 VAL A N 1
ATOM 2329 C CA . VAL A 1 284 ? -24.771 43.250 32.391 1.00 56.50 284 VAL A CA 1
ATOM 2330 C C . VAL A 1 284 ? -25.432 44.623 32.578 1.00 56.50 284 VAL A C 1
ATOM 2332 O O . VAL A 1 284 ? -24.886 45.453 33.308 1.00 56.50 284 VAL A O 1
ATOM 2335 N N . ARG A 1 285 ? -26.631 44.870 32.016 1.00 54.31 285 ARG A N 1
ATOM 2336 C CA . ARG A 1 285 ? -27.411 46.105 32.274 1.00 54.31 285 ARG A CA 1
ATOM 2337 C C . ARG A 1 285 ? -27.949 46.199 33.699 1.00 54.31 285 ARG A C 1
ATOM 2339 O O . ARG A 1 285 ? -27.987 47.297 34.252 1.00 54.31 285 ARG A O 1
ATOM 2346 N N . ALA A 1 286 ? -28.383 45.087 34.290 1.00 56.19 286 ALA A N 1
ATOM 2347 C CA . ALA A 1 286 ? -28.855 45.061 35.672 1.00 56.19 286 ALA A CA 1
ATOM 2348 C C . ALA A 1 286 ? -27.707 45.362 36.650 1.00 56.19 286 ALA A C 1
ATOM 2350 O O . ALA A 1 286 ? -27.875 46.169 37.566 1.00 56.19 286 ALA A O 1
ATOM 2351 N N . PHE A 1 287 ? -26.518 44.806 36.389 1.00 56.22 287 PHE A N 1
ATOM 2352 C CA . PHE A 1 287 ? -25.321 45.045 37.194 1.00 56.22 287 PHE A CA 1
ATOM 2353 C C . PHE A 1 287 ? -24.806 46.488 37.056 1.00 56.22 287 PHE A C 1
ATOM 2355 O O . PHE A 1 287 ? -24.561 47.160 38.056 1.00 56.22 287 PHE A O 1
ATOM 2362 N N . THR A 1 288 ? -24.740 47.031 35.833 1.00 57.38 288 THR A N 1
ATOM 2363 C CA . THR A 1 288 ? -24.339 48.438 35.617 1.00 57.38 288 THR A CA 1
ATOM 2364 C C . THR A 1 288 ? -25.337 49.444 36.196 1.00 57.38 288 THR A C 1
ATOM 2366 O O . THR A 1 288 ? -24.913 50.479 36.709 1.00 57.38 288 THR A O 1
ATOM 2369 N N . ARG A 1 289 ? -26.647 49.146 36.211 1.00 56.19 289 ARG A N 1
ATOM 2370 C CA . ARG A 1 289 ? -27.642 49.987 36.907 1.00 56.19 289 ARG A CA 1
ATOM 2371 C C . ARG A 1 289 ? -27.479 49.961 38.428 1.00 56.19 289 ARG A C 1
ATOM 2373 O O . ARG A 1 289 ? -27.592 51.019 39.042 1.00 56.19 289 ARG A O 1
ATOM 2380 N N . GLN A 1 290 ? -27.180 48.812 39.039 1.00 56.94 290 GLN A N 1
ATOM 2381 C CA . GLN A 1 290 ? -26.932 48.744 40.487 1.00 56.94 290 GLN A CA 1
ATOM 2382 C C . GLN A 1 290 ? -25.660 49.502 40.897 1.00 56.94 290 GLN A C 1
ATOM 2384 O O . GLN A 1 290 ? -25.695 50.270 41.859 1.00 56.94 290 GLN A O 1
ATOM 2389 N N . VAL A 1 291 ? -24.571 49.374 40.131 1.00 58.00 291 VAL A N 1
ATOM 2390 C CA . VAL A 1 291 ? -23.314 50.099 40.392 1.00 58.00 291 VAL A CA 1
ATOM 2391 C C . VAL A 1 291 ? -23.487 51.617 40.216 1.00 58.00 291 VAL A C 1
ATOM 2393 O O . VAL A 1 291 ? -22.958 52.394 41.013 1.00 58.00 291 VAL A O 1
ATOM 2396 N N . ALA A 1 292 ? -24.287 52.062 39.239 1.00 56.38 292 ALA A N 1
ATOM 2397 C CA . ALA A 1 292 ? -24.601 53.480 39.024 1.00 56.38 292 ALA A CA 1
ATOM 2398 C C . ALA A 1 292 ? -25.489 54.090 40.133 1.00 56.38 292 ALA A C 1
ATOM 2400 O O . ALA A 1 292 ? -25.340 55.259 40.490 1.00 56.38 292 ALA A O 1
ATOM 2401 N N . ILE A 1 293 ? -26.410 53.308 40.707 1.00 57.50 293 ILE A N 1
ATOM 2402 C CA . ILE A 1 293 ? -27.247 53.746 41.837 1.00 57.50 293 ILE A CA 1
ATOM 2403 C C . ILE A 1 293 ? -26.418 53.820 43.130 1.00 57.50 293 ILE A C 1
ATOM 2405 O O . ILE A 1 293 ? -26.583 54.762 43.908 1.00 57.50 293 ILE A O 1
ATOM 2409 N N . ALA A 1 294 ? -25.486 52.883 43.335 1.00 53.88 294 ALA A N 1
ATOM 2410 C CA . ALA A 1 294 ? -24.573 52.889 44.480 1.00 53.88 294 ALA A CA 1
ATOM 2411 C C . ALA A 1 294 ? -23.590 54.075 44.444 1.00 53.88 294 ALA A C 1
ATOM 2413 O O . ALA A 1 294 ? -23.327 54.694 45.475 1.00 53.88 294 ALA A O 1
ATOM 2414 N N . THR A 1 295 ? -23.110 54.457 43.257 1.00 52.47 295 THR A N 1
ATOM 2415 C CA . THR A 1 295 ? -22.209 55.612 43.072 1.00 52.47 295 THR A CA 1
ATOM 2416 C C . THR A 1 295 ? -22.912 56.967 43.198 1.00 52.47 295 THR A C 1
ATOM 2418 O O . THR A 1 295 ? -22.272 57.937 43.591 1.00 52.47 295 THR A O 1
ATOM 2421 N N . LYS A 1 296 ? -24.232 57.053 42.971 1.00 53.09 296 LYS A N 1
ATOM 2422 C CA . LYS A 1 296 ? -25.010 58.292 43.186 1.00 53.09 296 LYS A CA 1
ATOM 2423 C C . LYS A 1 296 ? -25.362 58.580 44.652 1.00 53.09 296 LYS A C 1
ATOM 2425 O O . LYS A 1 296 ? -25.680 59.723 44.969 1.00 53.09 296 LYS A O 1
ATOM 2430 N N . LYS A 1 297 ? -25.337 57.575 45.538 1.00 51.91 297 LYS A N 1
ATOM 2431 C CA . LYS A 1 297 ? -25.714 57.728 46.960 1.00 51.91 297 LYS A CA 1
ATOM 2432 C C . LYS A 1 297 ? -24.559 58.101 47.896 1.00 51.91 297 LYS A C 1
ATOM 2434 O O . LYS A 1 297 ? -24.834 58.590 48.984 1.00 51.91 297 LYS A O 1
ATOM 2439 N N . ASN A 1 298 ? -23.300 57.948 47.481 1.00 45.50 298 ASN A N 1
ATOM 2440 C CA . ASN A 1 298 ? -22.135 58.270 48.313 1.00 45.50 298 ASN A CA 1
ATOM 2441 C C . ASN A 1 298 ? -21.286 59.379 47.687 1.00 45.50 298 ASN A C 1
ATOM 2443 O O . ASN A 1 298 ? -20.303 59.131 46.997 1.00 45.50 298 ASN A O 1
ATOM 2447 N N . ASN A 1 299 ? -21.638 60.629 47.990 1.00 52.50 299 ASN A N 1
ATOM 2448 C CA . ASN A 1 299 ? -20.919 61.823 47.539 1.00 52.50 299 ASN A CA 1
ATOM 2449 C C . ASN A 1 299 ? -19.682 62.153 48.408 1.00 52.50 299 ASN A C 1
ATOM 2451 O O . ASN A 1 299 ? -19.402 63.311 48.706 1.00 52.50 299 ASN A O 1
ATOM 2455 N N . LYS A 1 300 ? -18.952 61.131 48.863 1.00 48.78 300 LYS A N 1
ATOM 2456 C CA . LYS A 1 300 ? -17.700 61.259 49.623 1.00 48.78 300 LYS A CA 1
ATOM 2457 C C . LYS A 1 300 ? -16.885 59.985 49.427 1.00 48.78 300 LYS A C 1
ATOM 2459 O O . LYS A 1 300 ? -17.082 59.045 50.174 1.00 48.78 300 LYS A O 1
ATOM 2464 N N . VAL A 1 301 ? -16.059 59.948 48.382 1.00 40.97 301 VAL A N 1
ATOM 2465 C CA . VAL A 1 301 ? -14.622 59.584 48.369 1.00 40.97 301 VAL A CA 1
ATOM 2466 C C . VAL A 1 301 ? -14.149 59.808 46.922 1.00 40.97 301 VAL A C 1
ATOM 2468 O O . VAL A 1 301 ? -13.957 58.886 46.140 1.00 40.97 301 VAL A O 1
ATOM 2471 N N . THR A 1 302 ? -14.002 61.072 46.526 1.00 43.62 302 THR A N 1
ATOM 2472 C CA . THR A 1 302 ? -13.230 61.469 45.337 1.00 43.62 302 THR A CA 1
ATOM 2473 C C . THR A 1 302 ? -11.830 61.870 45.783 1.00 43.62 302 THR A C 1
ATOM 2475 O O . THR A 1 302 ? -11.512 63.052 45.887 1.00 43.62 302 THR A O 1
ATOM 2478 N N . ARG A 1 303 ? -11.004 60.883 46.125 1.00 40.34 303 ARG A N 1
ATOM 2479 C CA . ARG A 1 303 ? -9.535 60.969 46.177 1.00 40.34 303 ARG A CA 1
ATOM 2480 C C . ARG A 1 303 ? -9.031 59.577 46.541 1.00 40.34 303 ARG A C 1
ATOM 2482 O O . ARG A 1 303 ? -9.556 59.001 47.478 1.00 40.34 303 ARG A O 1
ATOM 2489 N N . ILE A 1 304 ? -8.010 59.093 45.836 1.00 39.91 304 ILE A N 1
ATOM 2490 C CA . ILE A 1 304 ? -7.486 57.708 45.814 1.00 39.91 304 ILE A CA 1
ATOM 2491 C C . ILE A 1 304 ? -8.072 56.898 44.650 1.00 39.91 304 ILE A C 1
ATOM 2493 O O . ILE A 1 304 ? -8.928 56.046 44.823 1.00 39.91 304 ILE A O 1
ATOM 2497 N N . LEU A 1 305 ? -7.616 57.234 43.442 1.00 33.59 305 LEU A N 1
ATOM 2498 C CA . LEU A 1 305 ? -7.324 56.331 42.308 1.00 33.59 305 LEU A CA 1
ATOM 2499 C C . LEU A 1 305 ? -6.833 57.181 41.117 1.00 33.59 305 LEU A C 1
ATOM 2501 O O . LEU A 1 305 ? -7.204 56.984 39.968 1.00 33.59 305 LEU A O 1
ATOM 2505 N N . GLY A 1 306 ? -5.979 58.170 41.413 1.00 30.48 306 GLY A N 1
ATOM 2506 C CA . GLY A 1 306 ? -5.282 58.990 40.417 1.00 30.48 306 GLY A CA 1
ATOM 2507 C C . GLY A 1 306 ? -3.998 58.342 39.893 1.00 30.48 306 GLY A C 1
ATOM 2508 O O . GLY A 1 306 ? -3.151 59.038 39.350 1.00 30.48 306 GLY A O 1
ATOM 2509 N N . SER A 1 307 ? -3.809 57.034 40.080 1.00 34.09 307 SER A N 1
ATOM 2510 C CA . SER A 1 307 ? -2.577 56.348 39.682 1.00 34.09 307 SER A CA 1
ATOM 2511 C C . SER A 1 307 ? -2.816 54.871 39.366 1.00 34.09 307 SER A C 1
ATOM 2513 O O . SER A 1 307 ? -2.297 54.007 40.061 1.00 34.09 307 SER A O 1
ATOM 2515 N N . LEU A 1 308 ? -3.616 54.571 38.340 1.00 30.41 308 LEU A N 1
ATOM 2516 C CA . LEU A 1 308 ? -3.478 53.335 37.556 1.00 30.41 308 LEU A CA 1
ATOM 2517 C C . LEU A 1 308 ? -4.253 53.462 36.237 1.00 30.41 308 LEU A C 1
ATOM 2519 O O . LEU A 1 308 ? -5.439 53.171 36.142 1.00 30.41 308 LEU A O 1
ATOM 2523 N N . GLY A 1 309 ? -3.534 53.963 35.233 1.00 29.66 309 GLY A N 1
ATOM 2524 C CA . GLY A 1 309 ? -3.531 53.436 33.868 1.00 29.66 309 GLY A CA 1
ATOM 2525 C C . GLY A 1 309 ? -4.870 53.185 33.182 1.00 29.66 309 GLY A C 1
ATOM 2526 O O . GLY A 1 309 ? -5.385 52.075 33.150 1.00 29.66 309 GLY A O 1
ATOM 2527 N N . PHE A 1 310 ? -5.322 54.226 32.497 1.00 31.34 310 PHE A N 1
ATOM 2528 C CA . PHE A 1 310 ? -6.027 54.196 31.221 1.00 31.34 310 PHE A CA 1
ATOM 2529 C C . PHE A 1 310 ? -5.576 53.024 30.309 1.00 31.34 310 PHE A C 1
ATOM 2531 O O . PHE A 1 310 ? -4.470 53.052 29.777 1.00 31.34 310 PHE A O 1
ATOM 2538 N N . LEU A 1 311 ? -6.439 52.035 30.052 1.00 28.78 311 LEU A N 1
ATOM 2539 C CA . LEU A 1 311 ? -6.407 51.266 28.801 1.00 28.78 311 LEU A CA 1
ATOM 2540 C C . LEU A 1 311 ? -7.839 51.128 28.279 1.00 28.78 311 LEU A C 1
ATOM 2542 O O . LEU A 1 311 ? -8.687 50.451 28.858 1.00 28.78 311 LEU A O 1
ATOM 2546 N N . GLY A 1 312 ? -8.110 51.874 27.210 1.00 26.69 312 GLY A N 1
ATOM 2547 C CA . GLY A 1 312 ? -9.428 52.045 26.625 1.00 26.69 312 GLY A CA 1
ATOM 2548 C C . GLY A 1 312 ? -9.978 50.772 25.993 1.00 26.69 312 GLY A C 1
ATOM 2549 O O . GLY A 1 312 ? -9.316 50.096 25.206 1.00 26.69 312 GLY A O 1
ATOM 2550 N N . PHE A 1 313 ? -11.247 50.506 26.283 1.00 25.78 313 PHE A N 1
ATOM 2551 C CA . PHE A 1 313 ? -12.062 49.540 25.561 1.00 25.78 313 PHE A CA 1
ATOM 2552 C C . PHE A 1 313 ? -12.412 50.144 24.190 1.00 25.78 313 PHE A C 1
ATOM 2554 O O . PHE A 1 313 ? -13.388 50.881 24.042 1.00 25.78 313 PHE A O 1
ATOM 2561 N N . LYS A 1 314 ? -11.567 49.903 23.179 1.00 27.59 314 LYS A N 1
ATOM 2562 C CA . LYS A 1 314 ? -11.906 50.202 21.783 1.00 27.59 314 LYS A CA 1
ATOM 2563 C C . LYS A 1 314 ? -13.014 49.250 21.333 1.00 27.59 314 LYS A C 1
ATOM 2565 O O . LYS A 1 314 ? -12.842 48.035 21.341 1.00 27.59 314 LYS A O 1
ATOM 2570 N N . SER A 1 315 ? -14.129 49.850 20.922 1.00 31.83 315 SER A N 1
ATOM 2571 C CA . SER A 1 315 ? -15.159 49.267 20.063 1.00 31.83 315 SER A CA 1
ATOM 2572 C C . SER A 1 315 ? -14.502 48.495 18.913 1.00 31.83 315 SER A C 1
ATOM 2574 O O . SER A 1 315 ? -13.829 49.096 18.072 1.00 31.83 315 SER A O 1
ATOM 2576 N N . LEU A 1 316 ? -14.647 47.167 18.906 1.00 29.20 316 LEU A N 1
ATOM 2577 C CA . LEU A 1 316 ? -14.238 46.335 17.781 1.00 29.20 316 LEU A CA 1
ATOM 2578 C C . LEU A 1 316 ? -15.412 46.272 16.803 1.00 29.20 316 LEU A C 1
ATOM 2580 O O . LEU A 1 316 ? -16.496 45.797 17.141 1.00 29.20 316 LEU A O 1
ATOM 2584 N N . GLY A 1 317 ? -15.175 46.832 15.620 1.00 26.83 317 GLY A N 1
ATOM 2585 C CA . GLY A 1 317 ? -16.152 46.994 14.562 1.00 26.83 317 GLY A CA 1
ATOM 2586 C C . GLY A 1 317 ? -16.748 45.682 14.064 1.00 26.83 317 GLY A C 1
ATOM 2587 O O . GLY A 1 317 ? -16.144 44.611 14.102 1.00 26.83 317 GLY A O 1
ATOM 2588 N N . THR A 1 318 ? -17.964 45.828 13.558 1.00 30.55 318 THR A N 1
ATOM 2589 C CA . THR A 1 318 ? -18.682 44.891 12.704 1.00 30.55 318 THR A CA 1
ATOM 2590 C C . THR A 1 318 ? -17.810 44.461 11.523 1.00 30.55 318 THR A C 1
ATOM 2592 O O . THR A 1 318 ? -17.574 45.251 10.613 1.00 30.55 318 THR A O 1
ATOM 2595 N N . ALA A 1 319 ? -17.344 43.211 11.536 1.00 28.50 319 ALA A N 1
ATOM 2596 C CA . ALA A 1 319 ? -16.792 42.554 10.358 1.00 28.50 319 ALA A CA 1
ATOM 2597 C C . ALA A 1 319 ? -17.928 41.851 9.604 1.00 28.50 319 ALA A C 1
ATOM 2599 O O . ALA A 1 319 ? -18.683 41.061 10.178 1.00 28.50 319 ALA A O 1
ATOM 2600 N N . GLU A 1 320 ? -18.052 42.192 8.327 1.00 27.11 320 GLU A N 1
ATOM 2601 C CA . GLU A 1 320 ? -19.046 41.691 7.388 1.00 27.11 320 GLU A CA 1
ATOM 2602 C C . GLU A 1 320 ? -18.996 40.164 7.251 1.00 27.11 320 GLU A C 1
ATOM 2604 O O . GLU A 1 320 ? -17.943 39.534 7.129 1.00 27.11 320 GLU A O 1
ATOM 2609 N N . SER A 1 321 ? -20.181 39.562 7.257 1.00 33.22 321 SER A N 1
ATOM 2610 C CA . SER A 1 321 ? -20.408 38.162 6.937 1.00 33.22 321 SER A CA 1
ATOM 2611 C C . SER A 1 321 ? -20.272 37.943 5.428 1.00 33.22 321 SER A C 1
ATOM 2613 O O . SER A 1 321 ? -21.194 38.248 4.674 1.00 33.22 321 SER A O 1
ATOM 2615 N N . GLY A 1 322 ? -19.151 37.370 4.993 1.00 25.67 322 GLY A N 1
ATOM 2616 C CA . GLY A 1 322 ? -18.945 36.931 3.614 1.00 25.67 322 GLY A CA 1
ATOM 2617 C C . GLY A 1 322 ? -18.142 35.632 3.551 1.00 25.67 322 GLY A C 1
ATOM 2618 O O . GLY A 1 322 ? -17.029 35.558 4.063 1.00 25.67 322 GLY A O 1
ATOM 2619 N N . GLY A 1 323 ? -18.714 34.612 2.905 1.00 25.20 323 GLY A N 1
ATOM 2620 C CA . GLY A 1 323 ? -17.997 33.424 2.430 1.00 25.20 323 GLY A CA 1
ATOM 2621 C C . GLY A 1 323 ? -18.095 32.187 3.325 1.00 25.20 323 GLY A C 1
ATOM 2622 O O . GLY A 1 323 ? -17.384 32.045 4.319 1.00 25.20 323 GLY A O 1
ATOM 2623 N N . SER A 1 324 ? -18.948 31.245 2.921 1.00 33.81 324 SER A N 1
ATOM 2624 C CA . SER A 1 324 ? -19.059 29.892 3.467 1.00 33.81 324 SER A CA 1
ATOM 2625 C C . SER A 1 324 ? -17.697 29.188 3.553 1.00 33.81 324 SER A C 1
ATOM 2627 O O . SER A 1 324 ? -17.103 28.841 2.530 1.00 33.81 324 SER A O 1
ATOM 2629 N N . ARG A 1 325 ? -17.215 28.911 4.769 1.00 27.34 325 ARG A N 1
ATOM 2630 C CA . ARG A 1 325 ? -16.104 27.973 4.977 1.00 27.34 325 ARG A CA 1
ATOM 2631 C C . ARG A 1 325 ? -16.673 26.566 5.136 1.00 27.34 325 ARG A C 1
ATOM 2633 O O . ARG A 1 325 ? -17.390 26.282 6.092 1.00 27.34 325 ARG A O 1
ATOM 2640 N N . PHE A 1 326 ? -16.362 25.706 4.171 1.00 25.64 326 PHE A N 1
ATOM 2641 C CA . PHE A 1 326 ? -16.601 24.265 4.211 1.00 25.64 326 PHE A CA 1
ATOM 2642 C C . PHE A 1 326 ? -16.031 23.639 5.502 1.00 25.64 326 PHE A C 1
ATOM 2644 O O . PHE A 1 326 ? -14.938 24.026 5.926 1.00 25.64 326 PHE A O 1
ATOM 2651 N N . PRO A 1 327 ? -16.707 22.660 6.134 1.00 29.52 327 PRO A N 1
ATOM 2652 C CA . PRO A 1 327 ? -16.283 22.135 7.422 1.00 29.52 327 PRO A CA 1
ATOM 2653 C C . PRO A 1 327 ? -15.387 20.910 7.229 1.00 29.52 327 PRO A C 1
ATOM 2655 O O . PRO A 1 327 ? -15.873 19.791 7.304 1.00 29.52 327 PRO A O 1
ATOM 2658 N N . TRP A 1 328 ? -14.088 21.092 6.992 1.00 29.23 328 TRP A N 1
ATOM 2659 C CA . TRP A 1 328 ? -13.104 20.018 7.190 1.00 29.23 328 TRP A CA 1
ATOM 2660 C C . TRP A 1 328 ? -11.717 20.581 7.497 1.00 29.23 328 TRP A C 1
ATOM 2662 O O . TRP A 1 328 ? -10.921 20.821 6.598 1.00 29.23 328 TRP A O 1
ATOM 2672 N N . THR A 1 329 ? -11.398 20.681 8.785 1.00 30.53 329 THR A N 1
ATOM 2673 C CA . THR A 1 329 ? -10.053 20.424 9.312 1.00 30.53 329 THR A CA 1
ATOM 2674 C C . THR A 1 329 ? -10.200 19.767 10.684 1.00 30.53 329 THR A C 1
ATOM 2676 O O . THR A 1 329 ? -11.004 20.186 11.515 1.00 30.53 329 THR A O 1
ATOM 2679 N N . SER A 1 330 ? -9.463 18.679 10.916 1.00 34.09 330 SER A N 1
ATOM 2680 C CA . SER A 1 330 ? -9.364 18.054 12.234 1.00 34.09 330 SER A CA 1
ATOM 2681 C C . SER A 1 330 ? -8.490 18.932 13.121 1.00 34.09 330 SER A C 1
ATOM 2683 O O . SER A 1 330 ? -7.274 18.751 13.168 1.00 34.09 330 SER A O 1
ATOM 2685 N N . VAL A 1 331 ? -9.102 19.894 13.801 1.00 28.20 331 VAL A N 1
ATOM 2686 C CA . VAL A 1 331 ? -8.447 20.596 14.900 1.00 28.20 331 VAL A CA 1
ATOM 2687 C C . VAL A 1 331 ? -8.678 19.759 16.155 1.00 28.20 331 VAL A C 1
ATOM 2689 O O . VAL A 1 331 ? -9.796 19.588 16.637 1.00 28.20 331 VAL A O 1
ATOM 2692 N N . ASN A 1 332 ? -7.600 19.146 16.618 1.00 34.75 332 ASN A N 1
ATOM 2693 C CA . ASN A 1 332 ? -7.445 18.518 17.919 1.00 34.75 332 ASN A CA 1
ATOM 2694 C C . ASN A 1 332 ? -7.632 19.569 19.020 1.00 34.75 332 ASN A C 1
ATOM 2696 O O . ASN A 1 332 ? -6.683 20.218 19.448 1.00 34.75 332 ASN A O 1
ATOM 2700 N N . ASN A 1 333 ? -8.869 19.725 19.485 1.00 31.64 333 ASN A N 1
ATOM 2701 C CA . ASN A 1 333 ? -9.169 20.521 20.666 1.00 31.64 333 ASN A CA 1
ATOM 2702 C C . ASN A 1 333 ? -8.810 19.698 21.916 1.00 31.64 333 ASN A C 1
ATOM 2704 O O . ASN A 1 333 ? -9.666 19.071 22.536 1.00 31.64 333 ASN A O 1
ATOM 2708 N N . CYS A 1 334 ? -7.516 19.622 22.233 1.00 30.55 334 CYS A N 1
ATOM 2709 C CA . CYS A 1 334 ? -7.047 19.108 23.514 1.00 30.55 334 CYS A CA 1
ATOM 2710 C C . CYS A 1 334 ? -7.407 20.135 24.595 1.00 30.55 334 CYS A C 1
ATOM 2712 O O . CYS A 1 334 ? -6.744 21.161 24.725 1.00 30.55 334 CYS A O 1
ATOM 2714 N N . THR A 1 335 ? -8.465 19.883 25.360 1.00 35.78 335 THR A N 1
ATOM 2715 C CA . THR A 1 335 ? -8.747 20.632 26.588 1.00 35.78 335 THR A CA 1
ATOM 2716 C C . THR A 1 335 ? -7.757 20.224 27.675 1.00 35.78 335 THR A C 1
ATOM 2718 O O . THR A 1 335 ? -7.666 19.048 28.025 1.00 35.78 335 THR A O 1
ATOM 2721 N N . LEU A 1 336 ? -7.033 21.207 28.214 1.00 35.47 336 LEU A N 1
ATOM 2722 C CA . LEU A 1 336 ? -6.297 21.106 29.474 1.00 35.47 336 LEU A CA 1
ATOM 2723 C C . LEU A 1 336 ? -7.308 20.858 30.602 1.00 35.47 336 LEU A C 1
ATOM 2725 O O . LEU A 1 336 ? -8.015 21.773 31.015 1.00 35.47 336 LEU A O 1
ATOM 2729 N N . GLY A 1 337 ? -7.409 19.610 31.054 1.00 30.08 337 GLY A N 1
ATOM 2730 C CA . GLY A 1 337 ? -8.176 19.225 32.234 1.00 30.08 337 GLY A CA 1
ATOM 2731 C C . GLY A 1 337 ? -7.225 18.883 33.372 1.00 30.08 337 GLY A C 1
ATOM 2732 O O . GLY A 1 337 ? -6.524 17.879 33.315 1.00 30.08 337 GLY A O 1
ATOM 2733 N N . THR A 1 338 ? -7.187 19.731 34.393 1.00 30.09 338 THR A N 1
ATOM 2734 C CA . THR A 1 338 ? -6.602 19.437 35.705 1.00 30.09 338 THR A CA 1
ATOM 2735 C C . THR A 1 338 ? -7.367 18.283 36.357 1.00 30.09 338 THR A C 1
ATOM 2737 O O . THR A 1 338 ? -8.568 18.410 36.587 1.00 30.09 338 THR A O 1
ATOM 2740 N N . VAL A 1 339 ? -6.687 17.174 36.658 1.00 32.56 339 VAL A N 1
ATOM 2741 C CA . VAL A 1 339 ? -7.245 16.047 37.427 1.00 32.56 339 VAL A CA 1
ATOM 2742 C C . VAL A 1 339 ? -6.786 16.179 38.888 1.00 32.56 339 VAL A C 1
ATOM 2744 O O . VAL A 1 339 ? -5.586 16.369 39.103 1.00 32.56 339 VAL A O 1
ATOM 2747 N N . PRO A 1 340 ? -7.681 16.100 39.891 1.00 28.31 340 PRO A N 1
ATOM 2748 C CA . PRO A 1 340 ? -7.291 16.036 41.297 1.00 28.31 340 PRO A CA 1
ATOM 2749 C C . PRO A 1 340 ? -6.651 14.679 41.614 1.00 28.31 340 PRO A C 1
ATOM 2751 O O . PRO A 1 340 ? -7.141 13.635 41.189 1.00 28.31 340 PRO A O 1
ATOM 2754 N N . LEU A 1 341 ? -5.556 14.711 42.369 1.00 32.09 341 LEU A N 1
ATOM 2755 C CA . LEU A 1 341 ? -4.908 13.542 42.958 1.00 32.09 341 LEU A CA 1
ATOM 2756 C C . LEU A 1 341 ? -5.786 12.980 44.079 1.00 32.09 341 LEU A C 1
ATOM 2758 O O . LEU A 1 341 ? -5.961 13.668 45.076 1.00 32.09 341 LEU A O 1
ATOM 2762 N N . GLU A 1 342 ? -6.254 11.736 43.957 1.00 27.48 342 GLU A N 1
ATOM 2763 C CA . GLU A 1 342 ? -6.524 10.881 45.121 1.00 27.48 342 GLU A CA 1
ATOM 2764 C C . GLU A 1 342 ? -6.527 9.382 44.746 1.00 27.48 342 GLU A C 1
ATOM 2766 O O . GLU A 1 342 ? -7.375 8.885 44.013 1.00 27.48 342 GLU A O 1
ATOM 2771 N N . ASN A 1 343 ? -5.477 8.710 45.226 1.00 29.64 343 ASN A N 1
ATOM 2772 C CA . ASN A 1 343 ? -5.293 7.299 45.584 1.00 29.64 343 ASN A CA 1
ATOM 2773 C C . ASN A 1 343 ? -6.254 6.224 45.043 1.00 29.64 343 ASN A C 1
ATOM 2775 O O . ASN A 1 343 ? -7.292 5.973 45.645 1.00 29.64 343 ASN A O 1
ATOM 2779 N N . THR A 1 344 ? -5.757 5.399 44.112 1.00 26.50 344 THR A N 1
ATOM 2780 C CA . THR A 1 344 ? -5.981 3.938 44.144 1.00 26.50 344 THR A CA 1
ATOM 2781 C C . THR A 1 344 ? -4.773 3.177 43.581 1.00 26.50 344 THR A C 1
ATOM 2783 O O . THR A 1 344 ? -4.467 3.255 42.395 1.00 26.50 344 THR A O 1
ATOM 2786 N N . CYS A 1 345 ? -4.099 2.476 44.493 1.00 24.98 345 CYS A N 1
ATOM 2787 C CA . CYS A 1 345 ? -3.214 1.310 44.384 1.00 24.98 345 CYS A CA 1
ATOM 2788 C C . CYS A 1 345 ? -2.686 0.891 42.995 1.00 24.98 345 CYS A C 1
ATOM 2790 O O . CYS A 1 345 ? -3.348 0.177 42.246 1.00 24.98 345 CYS A O 1
ATOM 2792 N N . VAL A 1 346 ? -1.413 1.206 42.745 1.00 27.06 346 VAL A N 1
ATOM 2793 C CA . VAL A 1 346 ? -0.531 0.498 41.804 1.00 27.06 346 VAL A CA 1
ATOM 2794 C C . VAL A 1 346 ? 0.469 -0.293 42.658 1.00 27.06 346 VAL A C 1
ATOM 2796 O O . VAL A 1 346 ? 1.062 0.315 43.547 1.00 27.06 346 VAL A O 1
ATOM 2799 N N . PRO A 1 347 ? 0.672 -1.609 42.466 1.00 28.28 347 PRO A N 1
ATOM 2800 C CA . PRO A 1 347 ? 1.797 -2.282 43.097 1.00 28.28 347 PRO A CA 1
ATOM 2801 C C . PRO A 1 347 ? 3.103 -1.834 42.432 1.00 28.28 347 PRO A C 1
ATOM 2803 O O . PRO A 1 347 ? 3.247 -1.894 41.208 1.00 28.28 347 PRO A O 1
ATOM 2806 N N . ASP A 1 348 ? 4.024 -1.373 43.276 1.00 24.59 348 ASP A N 1
ATOM 2807 C CA . ASP A 1 348 ? 5.388 -0.969 42.955 1.00 24.59 348 ASP A CA 1
ATOM 2808 C C . ASP A 1 348 ? 6.109 -2.011 42.091 1.00 24.59 348 ASP A C 1
ATOM 2810 O O . ASP A 1 348 ? 6.345 -3.147 42.505 1.00 24.59 348 ASP A O 1
ATOM 2814 N N . ILE A 1 349 ? 6.532 -1.588 40.901 1.00 27.47 349 ILE A N 1
ATOM 2815 C CA . ILE A 1 349 ? 7.689 -2.172 40.227 1.00 27.47 349 ILE A CA 1
ATOM 2816 C C . ILE A 1 349 ? 8.734 -1.064 40.180 1.00 27.47 349 ILE A C 1
ATOM 2818 O O . ILE A 1 349 ? 8.574 -0.063 39.483 1.00 27.47 349 ILE A O 1
ATOM 2822 N N . GLU A 1 350 ? 9.780 -1.252 40.980 1.00 26.25 350 GLU A N 1
ATOM 2823 C CA . GLU A 1 350 ? 10.920 -0.363 41.167 1.00 26.25 350 GLU A CA 1
ATOM 2824 C C . GLU A 1 350 ? 11.469 0.188 39.840 1.00 26.25 350 GLU A C 1
ATOM 2826 O O . GLU A 1 350 ? 12.216 -0.467 39.110 1.00 26.25 350 GLU A O 1
ATOM 2831 N N . THR A 1 351 ? 11.175 1.452 39.541 1.00 30.14 351 THR A N 1
ATOM 2832 C CA . THR A 1 351 ? 11.883 2.208 38.507 1.00 30.14 351 THR A CA 1
ATOM 2833 C C . THR A 1 351 ? 13.183 2.764 39.080 1.00 30.14 351 THR A C 1
ATOM 2835 O O . THR A 1 351 ? 13.240 3.906 39.538 1.00 30.14 351 THR A O 1
ATOM 2838 N N . ARG A 1 352 ? 14.262 1.976 39.026 1.00 23.97 352 ARG A N 1
ATOM 2839 C CA . ARG A 1 352 ? 15.629 2.505 39.144 1.00 23.97 352 ARG A CA 1
ATOM 2840 C C . ARG A 1 352 ? 16.172 2.853 37.757 1.00 23.97 352 ARG A C 1
ATOM 2842 O O . ARG A 1 352 ? 16.470 1.977 36.957 1.00 23.97 352 ARG A O 1
ATOM 2849 N N . ASN A 1 353 ? 16.312 4.158 37.516 1.00 29.94 353 ASN A N 1
ATOM 2850 C CA . ASN A 1 353 ? 17.241 4.799 36.580 1.00 29.94 353 ASN A CA 1
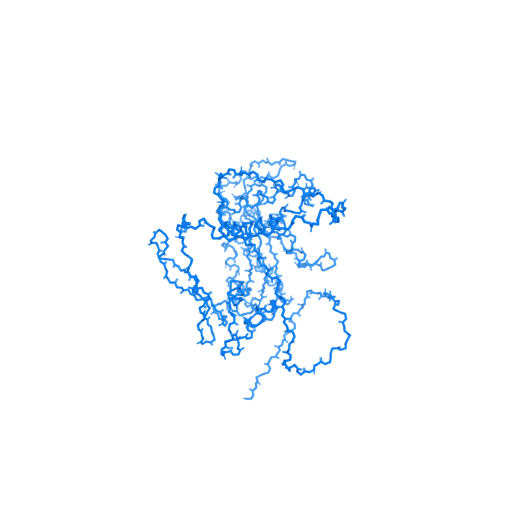ATOM 2851 C C . ASN A 1 353 ? 17.541 4.064 35.262 1.00 29.94 353 ASN A C 1
ATOM 2853 O O . ASN A 1 353 ? 18.591 3.440 35.139 1.00 29.94 353 ASN A O 1
ATOM 2857 N N . GLN A 1 354 ? 16.742 4.299 34.217 1.00 23.58 354 GLN A N 1
ATOM 2858 C CA . GLN A 1 354 ? 17.273 4.296 32.851 1.00 23.58 354 GLN A CA 1
ATOM 2859 C C . GLN A 1 354 ? 16.706 5.470 32.050 1.00 23.58 354 GLN A C 1
ATOM 2861 O O . GLN A 1 354 ? 15.515 5.553 31.759 1.00 23.58 354 GLN A O 1
ATOM 2866 N N . ARG A 1 355 ? 17.603 6.397 31.687 1.00 21.39 355 ARG A N 1
ATOM 2867 C CA . ARG A 1 355 ? 17.403 7.361 30.603 1.00 21.39 355 ARG A CA 1
ATOM 2868 C C . ARG A 1 355 ? 16.913 6.586 29.380 1.00 21.39 355 ARG A C 1
ATOM 2870 O O . ARG A 1 355 ? 17.629 5.716 28.892 1.00 21.39 355 ARG A O 1
ATOM 2877 N N . ILE A 1 356 ? 15.731 6.917 28.863 1.00 22.20 356 ILE A N 1
ATOM 2878 C CA . ILE A 1 356 ? 15.260 6.391 27.579 1.00 22.20 356 ILE A CA 1
ATOM 2879 C C . ILE A 1 356 ? 16.094 7.061 26.485 1.00 22.20 356 ILE A C 1
ATOM 2881 O O . ILE A 1 356 ? 15.748 8.100 25.933 1.00 22.20 356 ILE A O 1
ATOM 2885 N N . THR A 1 357 ? 17.257 6.479 26.216 1.00 19.61 357 THR A N 1
ATOM 2886 C CA . THR A 1 357 ? 18.008 6.684 24.984 1.00 19.61 357 THR A CA 1
ATOM 2887 C C . THR A 1 357 ? 17.487 5.637 24.008 1.00 19.61 357 THR A C 1
ATOM 2889 O O . THR A 1 357 ? 17.831 4.462 24.120 1.00 19.61 357 THR A O 1
ATOM 2892 N N . MET A 1 358 ? 16.618 6.022 23.067 1.00 20.44 358 MET A N 1
ATOM 2893 C CA . MET A 1 358 ? 16.254 5.138 21.954 1.00 20.44 358 MET A CA 1
ATOM 2894 C C . MET A 1 358 ? 17.448 5.033 20.997 1.00 20.44 358 MET A C 1
ATOM 2896 O O . MET A 1 358 ? 17.515 5.698 19.970 1.00 20.44 358 MET A O 1
ATOM 2900 N N . ASN A 1 359 ? 18.416 4.192 21.361 1.00 21.73 359 ASN A N 1
ATOM 2901 C CA . ASN A 1 359 ? 19.439 3.681 20.459 1.00 21.73 359 ASN A CA 1
ATOM 2902 C C . ASN A 1 359 ? 18.781 2.610 19.580 1.00 21.73 359 ASN A C 1
ATOM 2904 O O . ASN A 1 359 ? 18.715 1.438 19.952 1.00 21.73 359 ASN A O 1
ATOM 2908 N N . ILE A 1 360 ? 18.238 3.007 18.429 1.00 24.48 360 ILE A N 1
ATOM 2909 C CA . ILE A 1 360 ? 17.597 2.061 17.511 1.00 24.48 360 ILE A CA 1
ATOM 2910 C C . ILE A 1 360 ? 18.666 1.487 16.582 1.00 24.48 360 ILE A C 1
ATOM 2912 O O . ILE A 1 360 ? 18.989 2.027 15.527 1.00 24.48 360 ILE A O 1
ATOM 2916 N N . LYS A 1 361 ? 19.224 0.350 17.000 1.00 22.80 361 LYS A N 1
ATOM 2917 C CA . LYS A 1 361 ? 19.919 -0.583 16.118 1.00 22.80 361 LYS A CA 1
ATOM 2918 C C . LYS A 1 361 ? 18.866 -1.314 15.268 1.00 22.80 361 LYS A C 1
ATOM 2920 O O . LYS A 1 361 ? 18.025 -2.019 15.807 1.00 22.80 361 LYS A O 1
ATOM 2925 N N . SER A 1 362 ? 19.041 -1.282 13.950 1.00 28.59 362 SER A N 1
ATOM 2926 C CA . SER A 1 362 ? 18.881 -2.435 13.042 1.00 28.59 362 SER A CA 1
ATOM 2927 C C . SER A 1 362 ? 17.593 -2.772 12.245 1.00 28.59 362 SER A C 1
ATOM 2929 O O . SER A 1 362 ? 16.487 -2.729 12.751 1.00 28.59 362 SER A O 1
ATOM 2931 N N . VAL A 1 363 ? 17.788 -3.212 10.983 1.00 29.64 363 VAL A N 1
ATOM 2932 C CA . VAL A 1 363 ? 17.088 -4.292 10.242 1.00 29.64 363 VAL A CA 1
ATOM 2933 C C . VAL A 1 363 ? 17.258 -5.579 11.042 1.00 29.64 363 VAL A C 1
ATOM 2935 O O . VAL A 1 363 ? 18.321 -6.193 11.043 1.00 29.64 363 VAL A O 1
ATOM 2938 N N . ILE A 1 364 ? 16.228 -5.960 11.769 1.00 32.38 364 ILE A N 1
ATOM 2939 C CA . ILE A 1 364 ? 16.283 -7.139 12.621 1.00 32.38 364 ILE A CA 1
ATOM 2940 C C . ILE A 1 364 ? 15.937 -8.367 11.761 1.00 32.38 364 ILE A C 1
ATOM 2942 O O . ILE A 1 364 ? 14.835 -8.402 11.206 1.00 32.38 364 ILE A O 1
ATOM 2946 N N . PRO A 1 365 ? 16.814 -9.384 11.642 1.00 26.19 365 PRO A N 1
ATOM 2947 C CA . PRO A 1 365 ? 16.369 -10.717 11.258 1.00 26.19 365 PRO A CA 1
ATOM 2948 C C . PRO A 1 365 ? 15.384 -11.204 12.327 1.00 26.19 365 PRO A C 1
ATOM 2950 O O . PRO A 1 365 ? 15.707 -11.244 13.513 1.00 26.19 365 PRO A O 1
ATOM 2953 N N . VAL A 1 366 ? 14.152 -11.538 11.933 1.00 30.56 366 VAL A N 1
ATOM 2954 C CA . VAL A 1 366 ? 13.183 -12.143 12.856 1.00 30.56 366 VAL A CA 1
ATOM 2955 C C . VAL A 1 366 ? 13.633 -13.580 13.114 1.00 30.56 366 VAL A C 1
ATOM 2957 O O . VAL A 1 366 ? 13.278 -14.481 12.356 1.00 30.56 366 VAL A O 1
ATOM 2960 N N . LEU A 1 367 ? 14.429 -13.791 14.166 1.00 28.27 367 LEU A N 1
ATOM 2961 C CA . LEU A 1 367 ? 14.669 -15.123 14.721 1.00 28.27 367 LEU A CA 1
ATOM 2962 C C . LEU A 1 367 ? 13.314 -15.748 15.072 1.00 28.27 367 LEU A C 1
ATOM 2964 O O . LEU A 1 367 ? 12.472 -15.130 15.727 1.00 28.27 367 LEU A O 1
ATOM 2968 N N . GLY A 1 368 ? 13.078 -16.955 14.562 1.00 31.02 368 GLY A N 1
ATOM 2969 C CA . GLY A 1 368 ? 11.852 -17.699 14.807 1.00 31.02 368 GLY A CA 1
ATOM 2970 C C . GLY A 1 368 ? 11.689 -17.994 16.294 1.00 31.02 368 GLY A C 1
ATOM 2971 O O . GLY A 1 368 ? 12.509 -18.692 16.877 1.00 31.02 368 GLY A O 1
ATOM 2972 N N . GLN A 1 369 ? 10.609 -17.501 16.899 1.00 27.72 369 GLN A N 1
ATOM 2973 C CA . GLN A 1 369 ? 10.092 -18.106 18.120 1.00 27.72 369 GLN A CA 1
ATOM 2974 C C . GLN A 1 369 ? 9.418 -19.424 17.736 1.00 27.72 369 GLN A C 1
ATOM 2976 O O . GLN A 1 369 ? 8.345 -19.437 17.129 1.00 27.72 369 GLN A O 1
ATOM 2981 N N . GLN A 1 370 ? 10.085 -20.525 18.067 1.00 28.36 370 GLN A N 1
ATOM 2982 C CA . GLN A 1 370 ? 9.446 -21.813 18.289 1.00 28.36 370 GLN A CA 1
ATOM 2983 C C . GLN A 1 370 ? 8.530 -21.633 19.509 1.00 28.36 370 GLN A C 1
ATOM 2985 O O . GLN A 1 370 ? 8.988 -21.213 20.568 1.00 28.36 370 GLN A O 1
ATOM 2990 N N . ILE A 1 371 ? 7.227 -21.848 19.335 1.00 30.58 371 ILE A N 1
ATOM 2991 C CA . ILE A 1 371 ? 6.292 -21.962 20.455 1.00 30.58 371 ILE A CA 1
ATOM 2992 C C . ILE A 1 371 ? 6.054 -23.456 20.617 1.00 30.58 371 ILE A C 1
ATOM 2994 O O . ILE A 1 371 ? 5.440 -24.077 19.745 1.00 30.58 371 ILE A O 1
ATOM 2998 N N . ASP A 1 372 ? 6.584 -24.018 21.698 1.00 29.81 372 ASP A N 1
ATOM 2999 C CA . ASP A 1 372 ? 6.274 -25.376 22.123 1.00 29.81 372 ASP A CA 1
ATOM 3000 C C . ASP A 1 372 ? 4.767 -25.508 22.371 1.00 29.81 372 ASP A C 1
ATOM 3002 O O . ASP A 1 372 ? 4.124 -24.634 22.962 1.00 29.81 372 ASP A O 1
ATOM 3006 N N . LYS A 1 373 ? 4.187 -26.605 21.876 1.00 27.17 373 LYS A N 1
ATOM 3007 C CA . LYS A 1 373 ? 2.812 -26.990 22.207 1.00 27.17 373 LYS A CA 1
ATOM 3008 C C . LYS A 1 373 ? 2.755 -27.374 23.694 1.00 27.17 373 LYS A C 1
ATOM 3010 O O . LYS A 1 373 ? 3.599 -28.162 24.115 1.00 27.17 373 LYS A O 1
ATOM 3015 N N . PRO A 1 374 ? 1.781 -26.879 24.478 1.00 32.84 374 PRO A N 1
ATOM 3016 C CA . PRO A 1 374 ? 1.531 -27.405 25.816 1.00 32.84 374 PRO A CA 1
ATOM 3017 C C . PRO A 1 374 ? 0.790 -28.760 25.736 1.00 32.84 374 PRO A C 1
ATOM 3019 O O . PRO A 1 374 ? 0.242 -29.062 24.670 1.00 32.84 374 PRO A O 1
ATOM 3022 N N . PRO A 1 375 ? 0.835 -29.569 26.817 1.00 39.59 375 PRO A N 1
ATOM 3023 C CA . PRO A 1 375 ? 0.602 -31.019 26.802 1.00 39.59 375 PRO A CA 1
ATOM 3024 C C . PRO A 1 375 ? -0.782 -31.466 26.330 1.00 39.59 375 PRO A C 1
ATOM 3026 O O . PRO A 1 375 ? -1.768 -30.727 26.562 1.00 39.59 375 PRO A O 1
#

Secondary structure (DSSP, 8-state):
---GGG-SEEEETTEEEE-TT-----HHHHHHHHHHHHHHHHHHHHHTT---EEEEEEEE-TTS-EEEEEEEE--GGGHHHHHHHHHHHHHSSS-TTTB-TTS-B-HHHHHHH----PPPTTT--HHHHHHHHHHHHH--TT-TTPBPTTTSSSBHHHHHHHHHHHHHHTT---EEEESPPPHHHHHHHTT--S--SSHHHHHHHHHHHTT-HHHHHHHTTTTTS-GGG-SEEEEEEEEE-TTS-EEEEEEEEEETTEEEE--------PPPPS----HHHHHHHHHHHHHHHHHHH------S-SSS------------------S----------PPPP------------------------------PPP-

Radius of gyration: 30.73 Å; chains: 1; bounding box: 59×93×81 Å

pLDDT: mean 73.05, std 25.69, range [19.61, 97.69]

Foldseek 3Di:
DFAPLCFQWDDDPPDIDGDPSHPPDDLLVLVVRVVVLVVVLVVVCVVVVWFKWWKKFWFADPRGRIDIDIDMQGFPVCPVVSVVSSLCSLCVPPVPVQADPVGHGPVVSSCVSDPDDDDDVVVHDSVVVVVVRCCLAPDLPPQVPPDDPVPNPDRSNVSNVVRNVSCVVSVHPRMDIGLFDDVVQLVQLLLDPDADDAPLSNQLSVCSVVVPSVSNCVSQVHSSDDPVRGFKDFDWDWDQDPVRDTDTDGQGMDGPPDTDGRPPDDDDDDPDPPPDPDPPVVVVVVVVVVVVVVVVVDPDDPDPDPDDDDDDDDDDDDDDDDDDDDDDDPDPPDDPDDDDDDDDDDPDDDDDDDDPPPPDDDSDNPDDPDDDDDD